Protein AF-0000000080591780 (afdb_homodimer)

Organism: Ricinus communis (NCBI:txid3988)

Nearest PDB structures (foldseek):
  7pia-assembly1_S  TM=6.637E-01  e=5.337E+00  Mycoplasmoides pneumoniae M129
  7pan-assembly1_S  TM=6.743E-01  e=6.314E+00  Mycoplasmoides pneumoniae M129
  6s1k-assembly1_E  TM=5.328E-01  e=5.645E+00  Escherichia coli str. K-12 substr. MG1655star
  7par-assembly1_S  TM=6.958E-01  e=4.604E+00  Mycoplasmoides pneumoniae M129
  7pan-assembly1_S  TM=5.926E-01  e=4.865E+00  Mycoplasmoides pneumoniae M129

Structure (mmCIF, N/CA/C/O backbone):
data_AF-0000000080591780-model_v1
#
loop_
_entity.id
_entity.type
_entity.pdbx_description
1 polymer 'Uncharacterized protein'
#
loop_
_atom_site.group_PDB
_atom_site.id
_atom_site.type_symbol
_atom_site.label_atom_id
_atom_site.label_alt_id
_atom_site.label_comp_id
_atom_site.label_asym_id
_atom_site.label_entity_id
_atom_site.label_seq_id
_atom_site.pdbx_PDB_ins_code
_atom_site.Cartn_x
_atom_site.Cartn_y
_atom_site.Cartn_z
_atom_site.occupancy
_atom_site.B_iso_or_equiv
_atom_site.auth_seq_id
_atom_site.auth_comp_id
_atom_site.auth_asym_id
_atom_site.auth_atom_id
_atom_site.pdbx_PDB_model_num
ATOM 1 N N . MET A 1 1 ? -5.844 -1.951 35.656 1 15.85 1 MET A N 1
ATOM 2 C CA . MET A 1 1 ? -6.594 -2.857 34.781 1 15.85 1 MET A CA 1
ATOM 3 C C . MET A 1 1 ? -6.062 -2.812 33.344 1 15.85 1 MET A C 1
ATOM 5 O O . MET A 1 1 ? -5.984 -1.742 32.75 1 15.85 1 MET A O 1
ATOM 9 N N . LYS A 1 2 ? -5.168 -3.748 32.688 1 16.09 2 LYS A N 1
ATOM 10 C CA . LYS A 1 2 ? -4.035 -3.5 31.797 1 16.09 2 LYS A CA 1
ATOM 11 C C . LYS A 1 2 ? -4.449 -3.6 30.344 1 16.09 2 LYS A C 1
ATOM 13 O O . LYS A 1 2 ? -5.188 -4.512 29.953 1 16.09 2 LYS A O 1
ATOM 18 N N . VAL A 1 3 ? -4.602 -2.699 29.562 1 18.23 3 VAL A N 1
ATOM 19 C CA . VAL A 1 3 ? -5.242 -2.602 28.25 1 18.23 3 VAL A CA 1
ATOM 20 C C . VAL A 1 3 ? -4.609 -3.604 27.297 1 18.23 3 VAL A C 1
ATOM 22 O O . VAL A 1 3 ? -3.383 -3.729 27.234 1 18.23 3 VAL A O 1
ATOM 25 N N . ILE A 1 4 ? -4.883 -4.672 27.125 1 18.02 4 ILE A N 1
ATOM 26 C CA . ILE A 1 4 ? -4.305 -5.758 26.344 1 18.02 4 ILE A CA 1
ATOM 27 C C . ILE A 1 4 ? -4.121 -5.305 24.906 1 18.02 4 ILE A C 1
ATOM 29 O O . ILE A 1 4 ? -5.102 -5.047 24.188 1 18.02 4 ILE A O 1
ATOM 33 N N . ALA A 1 5 ? -3.312 -4.312 24.453 1 19.45 5 ALA A N 1
ATOM 34 C CA . ALA A 1 5 ? -2.865 -3.555 23.281 1 19.45 5 ALA A CA 1
ATOM 35 C C . ALA A 1 5 ? -2.584 -4.48 22.094 1 19.45 5 ALA A C 1
ATOM 37 O O . ALA A 1 5 ? -1.879 -5.48 22.25 1 19.45 5 ALA A O 1
ATOM 38 N N . MET A 1 6 ? -3.33 -5.023 21.484 1 21.88 6 MET A N 1
ATOM 39 C CA . MET A 1 6 ? -3.234 -6.172 20.594 1 21.88 6 MET A CA 1
ATOM 40 C C . MET A 1 6 ? -1.962 -6.102 19.75 1 21.88 6 MET A C 1
ATOM 42 O O . MET A 1 6 ? -1.756 -5.141 19 1 21.88 6 MET A O 1
ATOM 46 N N . GLN A 1 7 ? -0.58 -6.246 20.109 1 21.89 7 GLN A N 1
ATOM 47 C CA . GLN A 1 7 ? 0.856 -6.148 19.875 1 21.89 7 GLN A CA 1
ATOM 48 C C . GLN A 1 7 ? 1.228 -6.738 18.516 1 21.89 7 GLN A C 1
ATOM 50 O O . GLN A 1 7 ? 1.249 -7.961 18.344 1 21.89 7 GLN A O 1
ATOM 55 N N . VAL A 1 8 ? 0.569 -6.594 17.359 1 26.14 8 VAL A N 1
ATOM 56 C CA . VAL A 1 8 ? 0.983 -7.391 16.203 1 26.14 8 VAL A CA 1
ATOM 57 C C . VAL A 1 8 ? 2.496 -7.602 16.234 1 26.14 8 VAL A C 1
ATOM 59 O O . VAL A 1 8 ? 3.26 -6.641 16.344 1 26.14 8 VAL A O 1
ATOM 62 N N . ASP A 1 9 ? 2.965 -8.477 17 1 24.81 9 ASP A N 1
ATOM 63 C CA . ASP A 1 9 ? 4.379 -8.82 17.094 1 24.81 9 ASP A CA 1
ATOM 64 C C . ASP A 1 9 ? 5.074 -8.625 15.75 1 24.81 9 ASP A C 1
ATOM 66 O O . ASP A 1 9 ? 4.891 -9.43 14.828 1 24.81 9 ASP A O 1
ATOM 70 N N . TYR A 1 10 ? 5.062 -7.613 15.227 1 25.83 10 TYR A N 1
ATOM 71 C CA . TYR A 1 10 ? 5.828 -7.094 14.102 1 25.83 10 TYR A CA 1
ATOM 72 C C . TYR A 1 10 ? 7.223 -7.707 14.062 1 25.83 10 TYR A C 1
ATOM 74 O O . TYR A 1 10 ? 8.023 -7.379 13.188 1 25.83 10 TYR A O 1
ATOM 82 N N . ALA A 1 11 ? 7.77 -8.219 15.195 1 24.12 11 ALA A N 1
ATOM 83 C CA . ALA A 1 11 ? 8.883 -9.109 15.516 1 24.12 11 ALA A CA 1
ATOM 84 C C . ALA A 1 11 ? 8.562 -10.555 15.117 1 24.12 11 ALA A C 1
ATOM 86 O O . ALA A 1 11 ? 9.242 -11.484 15.547 1 24.12 11 ALA A O 1
ATOM 87 N N . ALA A 1 12 ? 7.371 -10.992 15.062 1 28.17 12 ALA A N 1
ATOM 88 C CA . ALA A 1 12 ? 7.555 -12.312 14.461 1 28.17 12 ALA A CA 1
ATOM 89 C C . ALA A 1 12 ? 8.508 -12.242 13.266 1 28.17 12 ALA A C 1
ATOM 91 O O . ALA A 1 12 ? 8.477 -11.281 12.5 1 28.17 12 ALA A O 1
ATOM 92 N N . PRO A 1 13 ? 9.641 -12.883 13.281 1 25.83 13 PRO A N 1
ATOM 93 C CA . PRO A 1 13 ? 10.625 -12.758 12.203 1 25.83 13 PRO A CA 1
ATOM 94 C C . PRO A 1 13 ? 9.977 -12.484 10.844 1 25.83 13 PRO A C 1
ATOM 96 O O . PRO A 1 13 ? 8.867 -12.945 10.586 1 25.83 13 PRO A O 1
ATOM 99 N N . ALA A 1 14 ? 9.969 -11.234 10.164 1 29.27 14 ALA A N 1
ATOM 100 C CA . ALA A 1 14 ? 9.969 -11.078 8.711 1 29.27 14 ALA A CA 1
ATOM 101 C C . ALA A 1 14 ? 9.945 -12.43 8.008 1 29.27 14 ALA A C 1
ATOM 103 O O . ALA A 1 14 ? 9.891 -12.5 6.777 1 29.27 14 ALA A O 1
ATOM 104 N N . SER A 1 15 ? 10.234 -13.445 8.656 1 29.25 15 SER A N 1
ATOM 105 C CA . SER A 1 15 ? 10.648 -14.781 8.242 1 29.25 15 SER A CA 1
ATOM 106 C C . SER A 1 15 ? 9.445 -15.648 7.879 1 29.25 15 SER A C 1
ATOM 108 O O . SER A 1 15 ? 9.547 -16.531 7.031 1 29.25 15 SER A O 1
ATOM 110 N N . HIS A 1 16 ? 8.469 -15.844 8.844 1 32.56 16 HIS A N 1
ATOM 111 C CA . HIS A 1 16 ? 7.688 -17.031 8.492 1 32.56 16 HIS A CA 1
ATOM 112 C C . HIS A 1 16 ? 6.672 -16.719 7.398 1 32.56 16 HIS A C 1
ATOM 114 O O . HIS A 1 16 ? 6.055 -17.625 6.84 1 32.56 16 HIS A O 1
ATOM 120 N N . LEU A 1 17 ? 5.949 -15.633 7.586 1 35.22 17 LEU A N 1
ATOM 121 C CA . LEU A 1 17 ? 5.023 -15.492 6.465 1 35.22 17 LEU A CA 1
ATOM 122 C C . LEU A 1 17 ? 5.777 -15.469 5.137 1 35.22 17 LEU A C 1
ATOM 124 O O . LEU A 1 17 ? 5.176 -15.633 4.074 1 35.22 17 LEU A O 1
ATOM 128 N N . PHE A 1 18 ? 6.879 -14.508 5.277 1 33.47 18 PHE A N 1
ATOM 129 C CA . PHE A 1 18 ? 7.828 -14.398 4.176 1 33.47 18 PHE A CA 1
ATOM 130 C C . PHE A 1 18 ? 8.914 -15.461 4.281 1 33.47 18 PHE A C 1
ATOM 132 O O . PHE A 1 18 ? 9.602 -15.562 5.301 1 33.47 18 PHE A O 1
ATOM 139 N N . ASP A 1 19 ? 8.625 -16.531 4.188 1 33.59 19 ASP A N 1
ATOM 140 C CA . ASP A 1 19 ? 9.844 -17.281 3.898 1 33.59 19 ASP A CA 1
ATOM 141 C C . ASP A 1 19 ? 10.664 -16.594 2.812 1 33.59 19 ASP A C 1
ATOM 143 O O . ASP A 1 19 ? 10.305 -16.625 1.635 1 33.59 19 ASP A O 1
ATOM 147 N N . PRO A 1 20 ? 11.438 -15.5 3.145 1 41.19 20 PRO A N 1
ATOM 148 C CA . PRO A 1 20 ? 12.273 -14.828 2.152 1 41.19 20 PRO A CA 1
ATOM 149 C C . PRO A 1 20 ? 12.938 -15.797 1.177 1 41.19 20 PRO A C 1
ATOM 151 O O . PRO A 1 20 ? 13.477 -15.375 0.149 1 41.19 20 PRO A O 1
ATOM 154 N N . ASP A 1 21 ? 13.281 -16.797 1.755 1 46.97 21 ASP A N 1
ATOM 155 C CA . ASP A 1 21 ? 14.062 -17.672 0.878 1 46.97 21 ASP A CA 1
ATOM 156 C C . ASP A 1 21 ? 13.297 -17.984 -0.408 1 46.97 21 ASP A C 1
ATOM 158 O O . ASP A 1 21 ? 13.891 -18.375 -1.41 1 46.97 21 ASP A O 1
ATOM 162 N N . LEU A 1 22 ? 11.977 -18.141 -0.477 1 52.16 22 LEU A N 1
ATOM 163 C CA . LEU A 1 22 ? 11.398 -18.266 -1.812 1 52.16 22 LEU A CA 1
ATOM 164 C C . LEU A 1 22 ? 10 -17.672 -1.86 1 52.16 22 LEU A C 1
ATOM 166 O O . LEU A 1 22 ? 9.008 -18.406 -1.951 1 52.16 22 LEU A O 1
ATOM 170 N N . PRO A 1 23 ? 9.781 -16.297 -1.379 1 69.19 23 PRO A N 1
ATOM 171 C CA . PRO A 1 23 ? 8.422 -15.773 -1.437 1 69.19 23 PRO A CA 1
ATOM 172 C C . PRO A 1 23 ? 7.863 -15.719 -2.859 1 69.19 23 PRO A C 1
ATOM 174 O O . PRO A 1 23 ? 8.633 -15.664 -3.822 1 69.19 23 PRO A O 1
ATOM 177 N N . THR A 1 24 ? 6.637 -16.234 -3.025 1 82.38 24 THR A N 1
ATOM 178 C CA . THR A 1 24 ? 5.938 -16.062 -4.293 1 82.38 24 THR A CA 1
ATOM 179 C C . THR A 1 24 ? 5.656 -14.578 -4.559 1 82.38 24 THR A C 1
ATOM 181 O O . THR A 1 24 ? 5.758 -13.75 -3.65 1 82.38 24 THR A O 1
ATOM 184 N N . ALA A 1 25 ? 5.535 -14.32 -5.727 1 85.75 25 ALA A N 1
ATOM 185 C CA . ALA A 1 25 ? 5.145 -12.953 -6.082 1 85.75 25 ALA A CA 1
ATOM 186 C C . ALA A 1 25 ? 3.963 -12.484 -5.238 1 85.75 25 ALA A C 1
ATOM 188 O O . ALA A 1 25 ? 3.928 -11.336 -4.789 1 85.75 25 ALA A O 1
ATOM 189 N N . SER A 1 26 ? 3.105 -13.414 -4.93 1 86 26 SER A N 1
ATOM 190 C CA . SER A 1 26 ? 1.911 -13.102 -4.148 1 86 26 SER A CA 1
ATOM 191 C C . SER A 1 26 ? 2.271 -12.703 -2.723 1 86 26 SER A C 1
ATOM 193 O O . SER A 1 26 ? 1.697 -11.766 -2.172 1 86 26 SER A O 1
ATOM 195 N N . ALA A 1 27 ? 3.166 -13.43 -2.195 1 89.19 27 ALA A N 1
ATOM 196 C CA . ALA A 1 27 ? 3.582 -13.125 -0.828 1 89.19 27 ALA A CA 1
ATOM 197 C C . ALA A 1 27 ? 4.258 -11.758 -0.75 1 89.19 27 ALA A C 1
ATOM 199 O O . ALA A 1 27 ? 4.023 -10.992 0.19 1 89.19 27 ALA A O 1
ATOM 200 N N . VAL A 1 28 ? 5.109 -11.43 -1.76 1 91.81 28 VAL A N 1
ATOM 201 C CA . VAL A 1 28 ? 5.77 -10.125 -1.803 1 91.81 28 VAL A CA 1
ATOM 202 C C . VAL A 1 28 ? 4.727 -9.023 -1.969 1 91.81 28 VAL A C 1
ATOM 204 O O . VAL A 1 28 ? 4.785 -8 -1.285 1 91.81 28 VAL A O 1
ATOM 207 N N . LEU A 1 29 ? 3.746 -9.281 -2.805 1 92.75 29 LEU A N 1
ATOM 208 C CA . LEU A 1 29 ? 2.707 -8.289 -3.078 1 92.75 29 LEU A CA 1
ATOM 209 C C . LEU A 1 29 ? 1.849 -8.047 -1.841 1 92.75 29 LEU A C 1
ATOM 211 O O . LEU A 1 29 ? 1.454 -6.914 -1.565 1 92.75 29 LEU A O 1
ATOM 215 N N . VAL A 1 30 ? 1.544 -9.086 -1.08 1 91.75 30 VAL A N 1
ATOM 216 C CA . VAL A 1 30 ? 0.794 -8.945 0.163 1 91.75 30 VAL A CA 1
ATOM 217 C C . VAL A 1 30 ? 1.58 -8.078 1.144 1 91.75 30 VAL A C 1
ATOM 219 O O . VAL A 1 30 ? 1.04 -7.121 1.708 1 91.75 30 VAL A O 1
ATOM 222 N N . SER A 1 31 ? 2.803 -8.383 1.341 1 93 31 SER A N 1
ATOM 223 C CA . SER A 1 31 ? 3.656 -7.621 2.248 1 93 31 SER A CA 1
ATOM 224 C C . SER A 1 31 ? 3.736 -6.156 1.833 1 93 31 SER A C 1
ATOM 226 O O . SER A 1 31 ? 3.633 -5.258 2.674 1 93 31 SER A O 1
ATOM 228 N N . LEU A 1 32 ? 3.941 -5.961 0.513 1 94.81 32 LEU A N 1
ATOM 229 C CA . LEU A 1 32 ? 4.059 -4.602 -0.002 1 94.81 32 LEU A CA 1
ATOM 230 C C . LEU A 1 32 ? 2.762 -3.83 0.205 1 94.81 32 LEU A C 1
ATOM 232 O O . LEU A 1 32 ? 2.787 -2.65 0.564 1 94.81 32 LEU A O 1
ATOM 236 N N . SER A 1 33 ? 1.647 -4.465 -0.059 1 94.62 33 SER A N 1
ATOM 237 C CA . SER A 1 33 ? 0.355 -3.826 0.157 1 94.62 33 SER A CA 1
ATOM 238 C C . SER A 1 33 ? 0.156 -3.461 1.624 1 94.62 33 SER A C 1
ATOM 240 O O . SER A 1 33 ? -0.354 -2.383 1.938 1 94.62 33 SER A O 1
ATOM 242 N N . CYS A 1 34 ? 0.536 -4.359 2.52 1 92.88 34 CYS A N 1
ATOM 243 C CA . CYS A 1 34 ? 0.425 -4.102 3.951 1 92.88 34 CYS A CA 1
ATOM 244 C C . CYS A 1 34 ? 1.326 -2.947 4.371 1 92.88 34 CYS A C 1
ATOM 246 O O . CYS A 1 34 ? 0.888 -2.035 5.074 1 92.88 34 CYS A O 1
ATOM 248 N N . VAL A 1 35 ? 2.539 -2.943 3.896 1 93.75 35 VAL A N 1
ATOM 249 C CA . VAL A 1 35 ? 3.486 -1.879 4.215 1 93.75 35 VAL A CA 1
ATOM 250 C C . VAL A 1 35 ? 2.98 -0.552 3.654 1 93.75 35 VAL A C 1
ATOM 252 O O . VAL A 1 35 ? 3.035 0.477 4.332 1 93.75 35 VAL A O 1
ATOM 255 N N . ALA A 1 36 ? 2.463 -0.602 2.404 1 94.44 36 ALA A N 1
ATOM 256 C CA . ALA A 1 36 ? 1.972 0.611 1.758 1 94.44 36 ALA A CA 1
ATOM 257 C C . ALA A 1 36 ? 0.807 1.215 2.537 1 94.44 36 ALA A C 1
ATOM 259 O O . ALA A 1 36 ? 0.739 2.434 2.721 1 94.44 36 ALA A O 1
ATOM 260 N N . THR A 1 37 ? -0.034 0.369 2.996 1 93.25 37 THR A N 1
ATOM 261 C CA . THR A 1 37 ? -1.188 0.856 3.744 1 93.25 37 THR A CA 1
ATOM 262 C C . THR A 1 37 ? -0.761 1.399 5.105 1 93.25 37 THR A C 1
ATOM 264 O O . THR A 1 37 ? -1.244 2.447 5.539 1 93.25 37 THR A O 1
ATOM 267 N N . ARG A 1 38 ? 0.123 0.767 5.742 1 92.25 38 ARG A N 1
ATOM 268 C CA . ARG A 1 38 ? 0.64 1.25 7.016 1 92.25 38 ARG A CA 1
ATOM 269 C C . ARG A 1 38 ? 1.332 2.6 6.852 1 92.25 38 ARG A C 1
ATOM 271 O O . ARG A 1 38 ? 1.208 3.477 7.711 1 92.25 38 ARG A O 1
ATOM 278 N N . TYR A 1 39 ? 2.051 2.717 5.773 1 93.5 39 TYR A N 1
ATOM 279 C CA . TYR A 1 39 ? 2.705 3.986 5.477 1 93.5 39 TYR A CA 1
ATOM 280 C C . TYR A 1 39 ? 1.676 5.086 5.242 1 93.5 39 TYR A C 1
ATOM 282 O O . TYR A 1 39 ? 1.88 6.234 5.648 1 93.5 39 TYR A O 1
ATOM 290 N N . ALA A 1 40 ? 0.61 4.738 4.562 1 91.38 40 ALA A N 1
ATOM 291 C CA . ALA A 1 40 ? -0.459 5.699 4.312 1 91.38 40 ALA A CA 1
ATOM 292 C C . ALA A 1 40 ? -1.064 6.199 5.621 1 91.38 40 ALA A C 1
ATOM 294 O O . ALA A 1 40 ? -1.461 7.363 5.727 1 91.38 40 ALA A O 1
ATOM 295 N N . VAL A 1 41 ? -1.099 5.328 6.609 1 87.62 41 VAL A N 1
ATOM 296 C CA . VAL A 1 41 ? -1.681 5.668 7.902 1 87.62 41 VAL A CA 1
ATOM 297 C C . VAL A 1 41 ? -0.673 6.465 8.727 1 87.62 41 VAL A C 1
ATOM 299 O O . VAL A 1 41 ? -1.029 7.465 9.359 1 87.62 41 VAL A O 1
ATOM 302 N N . ASN A 1 42 ? 0.532 5.973 8.719 1 90.38 42 ASN A N 1
ATOM 303 C CA . ASN A 1 42 ? 1.587 6.582 9.523 1 90.38 42 ASN A CA 1
ATOM 304 C C . ASN A 1 42 ? 2.926 6.57 8.789 1 90.38 42 ASN A C 1
ATOM 306 O O . ASN A 1 42 ? 3.779 5.723 9.062 1 90.38 42 ASN A O 1
ATOM 310 N N . PRO A 1 43 ? 3.123 7.586 8.008 1 91.06 43 PRO A N 1
ATOM 311 C CA . PRO A 1 43 ? 4.363 7.637 7.23 1 91.06 43 PRO A CA 1
ATOM 312 C C . PRO A 1 43 ? 5.613 7.66 8.109 1 91.06 43 PRO A C 1
ATOM 314 O O . PRO A 1 43 ? 5.637 8.344 9.133 1 91.06 43 PRO A O 1
ATOM 317 N N . SER A 1 44 ? 6.586 6.82 7.793 1 91 44 SER A N 1
ATOM 318 C CA . SER A 1 44 ? 7.879 6.785 8.469 1 91 44 SER A CA 1
ATOM 319 C C . SER A 1 44 ? 8.992 6.367 7.52 1 91 44 SER A C 1
ATOM 321 O O . SER A 1 44 ? 8.742 5.688 6.523 1 91 44 SER A O 1
ATOM 323 N N . GLU A 1 45 ? 10.211 6.809 7.844 1 92 45 GLU A N 1
ATOM 324 C CA . GLU A 1 45 ? 11.352 6.453 7.008 1 92 45 GLU A CA 1
ATOM 325 C C . GLU A 1 45 ? 11.578 4.945 6.988 1 92 45 GLU A C 1
ATOM 327 O O . GLU A 1 45 ? 11.93 4.375 5.953 1 92 45 GLU A O 1
ATOM 332 N N . ASP A 1 46 ? 11.398 4.305 8.133 1 92.56 46 ASP A N 1
ATOM 333 C CA . ASP A 1 46 ? 11.57 2.859 8.234 1 92.56 46 ASP A CA 1
ATOM 334 C C . ASP A 1 46 ? 10.602 2.123 7.312 1 92.56 46 ASP A C 1
ATOM 336 O O . ASP A 1 46 ? 10.984 1.165 6.641 1 92.56 46 ASP A O 1
ATOM 340 N N . LEU A 1 47 ? 9.391 2.561 7.309 1 93.69 47 LEU A N 1
ATOM 341 C CA . LEU A 1 47 ? 8.391 1.954 6.43 1 93.69 47 LEU A CA 1
ATOM 342 C C . LEU A 1 47 ? 8.719 2.221 4.965 1 93.69 47 LEU A C 1
ATOM 344 O O . LEU A 1 47 ? 8.539 1.346 4.117 1 93.69 47 LEU A O 1
ATOM 348 N N . ALA A 1 48 ? 9.195 3.418 4.684 1 95.81 48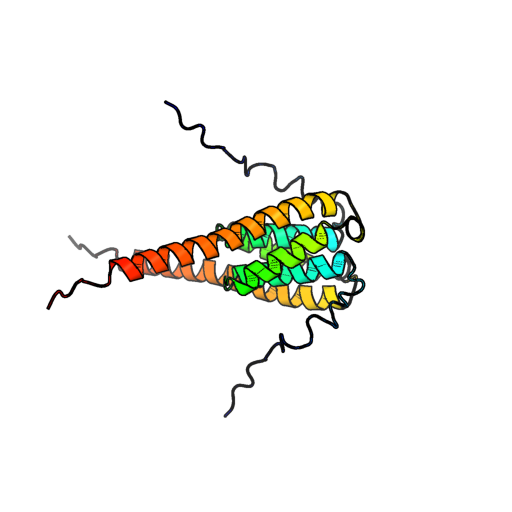 ALA A N 1
ATOM 349 C CA . ALA A 1 48 ? 9.586 3.744 3.316 1 95.81 48 ALA A CA 1
ATOM 350 C C . ALA A 1 48 ? 10.734 2.854 2.846 1 95.81 48 ALA A C 1
ATOM 352 O O . ALA A 1 48 ? 10.727 2.375 1.708 1 95.81 48 ALA A O 1
ATOM 353 N N . LEU A 1 49 ? 11.68 2.596 3.727 1 95.88 49 LEU A N 1
ATOM 354 C CA . LEU A 1 49 ? 12.805 1.72 3.42 1 95.88 49 LEU A CA 1
ATOM 355 C C . LEU A 1 49 ? 12.32 0.296 3.152 1 95.88 49 LEU A C 1
ATOM 357 O O . LEU A 1 49 ? 12.773 -0.344 2.197 1 95.88 49 LEU A O 1
ATOM 361 N N . LEU A 1 50 ? 11.461 -0.112 3.965 1 95.25 50 LEU A N 1
ATOM 362 C CA . LEU A 1 50 ? 10.906 -1.449 3.797 1 95.25 50 LEU A CA 1
ATOM 363 C C . LEU A 1 50 ? 10.125 -1.552 2.492 1 95.25 50 LEU A C 1
ATOM 365 O O . LEU A 1 50 ? 10.266 -2.525 1.751 1 95.25 50 LEU A O 1
ATOM 369 N N . GLY A 1 51 ? 9.25 -0.542 2.211 1 95.81 51 GLY A N 1
ATOM 370 C CA . GLY A 1 51 ? 8.539 -0.511 0.945 1 95.81 51 GLY A CA 1
ATOM 371 C C . GLY A 1 51 ? 9.453 -0.551 -0.261 1 95.81 51 GLY A C 1
ATOM 372 O O . GLY A 1 51 ? 9.203 -1.291 -1.215 1 95.81 51 GLY A O 1
ATOM 373 N N . CYS A 1 52 ? 10.57 0.152 -0.169 1 95.56 52 CYS A N 1
ATOM 374 C CA . CYS A 1 52 ? 11.547 0.166 -1.249 1 95.56 52 CYS A CA 1
ATOM 375 C C . CYS A 1 52 ? 12.172 -1.211 -1.436 1 95.56 52 CYS A C 1
ATOM 377 O O . CYS A 1 52 ? 12.312 -1.687 -2.564 1 95.56 52 CYS A O 1
ATOM 379 N N . SER A 1 53 ? 12.484 -1.796 -0.367 1 95.12 53 SER A N 1
ATOM 380 C CA . SER A 1 53 ? 13.102 -3.119 -0.408 1 95.12 53 SER A CA 1
ATOM 381 C C . SER A 1 53 ? 12.164 -4.148 -1.025 1 95.12 53 SER A C 1
ATOM 383 O O . SER A 1 53 ? 12.57 -4.945 -1.871 1 95.12 53 SER A O 1
ATOM 385 N N . LEU A 1 54 ? 10.953 -4.168 -0.636 1 94.31 54 LEU A N 1
ATOM 386 C CA . LEU A 1 54 ? 9.969 -5.105 -1.155 1 94.31 54 LEU A CA 1
ATOM 387 C C . LEU A 1 54 ? 9.703 -4.855 -2.635 1 94.31 54 LEU A C 1
ATOM 389 O O . LEU A 1 54 ? 9.625 -5.797 -3.426 1 94.31 54 LEU A O 1
ATOM 393 N N . ALA A 1 55 ? 9.594 -3.588 -3.025 1 95.31 55 ALA A N 1
ATOM 394 C CA . ALA A 1 55 ? 9.383 -3.246 -4.43 1 95.31 55 ALA A CA 1
ATOM 395 C C . ALA A 1 55 ? 10.562 -3.688 -5.285 1 95.31 55 ALA A C 1
ATOM 397 O O . ALA A 1 55 ? 10.375 -4.203 -6.391 1 95.31 55 ALA A O 1
ATOM 398 N N . GLN A 1 56 ? 11.734 -3.48 -4.723 1 94.94 56 GLN A N 1
ATOM 399 C CA . GLN A 1 56 ? 12.938 -3.928 -5.414 1 94.94 56 GLN A CA 1
ATOM 400 C C . GLN A 1 56 ? 12.93 -5.441 -5.613 1 94.94 56 GLN A C 1
ATOM 402 O O . GLN A 1 56 ? 13.281 -5.934 -6.684 1 94.94 56 GLN A O 1
ATOM 407 N N . THR A 1 57 ? 12.594 -6.164 -4.586 1 93 57 THR A N 1
ATOM 408 C CA . THR A 1 57 ? 12.492 -7.617 -4.648 1 93 57 THR A CA 1
ATOM 409 C C . THR A 1 57 ? 11.539 -8.047 -5.762 1 93 57 THR A C 1
ATOM 411 O O . THR A 1 57 ? 11.828 -8.977 -6.512 1 93 57 THR A O 1
ATOM 414 N N . LEU A 1 58 ? 10.398 -7.316 -5.891 1 93.94 58 LEU A N 1
ATOM 415 C CA . LEU A 1 58 ? 9.352 -7.652 -6.844 1 93.94 58 LEU A CA 1
ATOM 416 C C . LEU A 1 58 ? 9.852 -7.496 -8.281 1 93.94 58 LEU A C 1
ATOM 418 O O . LEU A 1 58 ? 9.273 -8.062 -9.203 1 93.94 58 LEU A O 1
ATOM 422 N N . THR A 1 59 ? 10.906 -6.777 -8.516 1 94.06 59 THR A N 1
ATOM 423 C CA . THR A 1 59 ? 11.406 -6.52 -9.859 1 94.06 59 THR A CA 1
ATOM 424 C C . THR A 1 59 ? 12.289 -7.668 -10.336 1 94.06 59 THR A C 1
ATOM 426 O O . THR A 1 59 ? 12.656 -7.73 -11.516 1 94.06 59 THR A O 1
ATOM 429 N N . ALA A 1 60 ? 12.648 -8.539 -9.383 1 91.12 60 ALA A N 1
ATOM 430 C CA . ALA A 1 60 ? 13.477 -9.672 -9.773 1 91.12 60 ALA A CA 1
ATOM 431 C C . ALA A 1 60 ? 12.734 -10.586 -10.75 1 91.12 60 ALA A C 1
ATOM 433 O O . ALA A 1 60 ? 11.531 -10.797 -10.609 1 91.12 60 ALA A O 1
ATOM 434 N N . PRO A 1 61 ? 13.469 -11.18 -11.742 1 89.62 61 PRO A N 1
ATOM 435 C CA . PRO A 1 61 ? 12.852 -11.992 -12.797 1 89.62 61 PRO A CA 1
ATOM 436 C C . PRO A 1 61 ? 12.047 -13.164 -12.234 1 89.62 61 PRO A C 1
ATOM 438 O O . PRO A 1 61 ? 11.062 -13.594 -12.844 1 89.62 61 PRO A O 1
ATOM 441 N N . GLU A 1 62 ? 12.367 -13.68 -11.055 1 88.25 62 GLU A N 1
ATOM 442 C CA . GLU A 1 62 ? 11.688 -14.828 -10.453 1 88.25 62 GLU A CA 1
ATOM 443 C C . GLU A 1 62 ? 10.281 -14.461 -10 1 88.25 62 GLU A C 1
ATOM 445 O O . GLU A 1 62 ? 9.438 -15.344 -9.797 1 88.25 62 GLU A O 1
ATOM 450 N N . TYR A 1 63 ? 10.047 -13.156 -9.906 1 87.25 63 TYR A N 1
ATOM 451 C CA . TYR A 1 63 ? 8.734 -12.734 -9.438 1 87.25 63 TYR A CA 1
ATOM 452 C C . TYR A 1 63 ? 7.895 -12.195 -10.586 1 87.25 63 TYR A C 1
ATOM 454 O O . TYR A 1 63 ? 6.75 -11.781 -10.383 1 87.25 63 TYR A O 1
ATOM 462 N N . ALA A 1 64 ? 8.508 -12.125 -11.75 1 84 64 ALA A N 1
ATOM 463 C CA . ALA A 1 64 ? 7.832 -11.602 -12.93 1 84 64 ALA A CA 1
ATOM 464 C C . ALA A 1 64 ? 6.859 -12.625 -13.5 1 84 64 ALA A C 1
ATOM 466 O O . ALA A 1 64 ? 7.012 -13.062 -14.641 1 84 64 ALA A O 1
ATOM 467 N N . GLU A 1 65 ? 5.766 -12.945 -12.766 1 83.44 65 GLU A N 1
ATOM 468 C CA . GLU A 1 65 ? 4.832 -14.016 -13.109 1 83.44 65 GLU A CA 1
ATOM 469 C C . GLU A 1 65 ? 3.871 -13.586 -14.211 1 83.44 65 GLU A C 1
ATOM 471 O O . GLU A 1 65 ? 3.211 -14.422 -14.828 1 83.44 65 GLU A O 1
ATOM 476 N N . SER A 1 66 ? 3.701 -12.281 -14.43 1 82.62 66 SER A N 1
ATOM 477 C CA . SER A 1 66 ? 2.828 -11.719 -15.461 1 82.62 66 SER A CA 1
ATOM 478 C C . SER A 1 66 ? 3.314 -10.344 -15.906 1 82.62 66 SER A C 1
ATOM 480 O O . SER A 1 66 ? 4.117 -9.711 -15.219 1 82.62 66 SER A O 1
ATOM 482 N N . GLY A 1 67 ? 2.918 -9.977 -17.047 1 84 67 GLY A N 1
ATOM 483 C CA . GLY A 1 67 ? 3.242 -8.641 -17.516 1 84 67 GLY A CA 1
ATOM 484 C C . GLY A 1 67 ? 2.77 -7.547 -16.578 1 84 67 GLY A C 1
ATOM 485 O O . GLY A 1 67 ? 3.447 -6.531 -16.422 1 84 67 GLY A O 1
ATOM 486 N N . LEU A 1 68 ? 1.672 -7.793 -15.953 1 83.44 68 LEU A N 1
ATOM 487 C CA . LEU A 1 68 ? 1.124 -6.836 -15 1 83.44 68 LEU A CA 1
ATOM 488 C C . LEU A 1 68 ? 2.072 -6.641 -13.82 1 83.44 68 LEU A C 1
ATOM 490 O O . LEU A 1 68 ? 2.389 -5.508 -13.453 1 83.44 68 LEU A O 1
ATOM 494 N N . ILE A 1 69 ? 2.568 -7.758 -13.32 1 88.5 69 ILE A N 1
ATOM 495 C CA . ILE A 1 69 ? 3.441 -7.695 -12.148 1 88.5 69 ILE A CA 1
ATOM 496 C C . ILE A 1 69 ? 4.766 -7.039 -12.531 1 88.5 69 ILE A C 1
ATOM 498 O O . ILE A 1 69 ? 5.297 -6.219 -11.781 1 88.5 69 ILE A O 1
ATOM 502 N N . GLN A 1 70 ? 5.223 -7.332 -13.719 1 89.19 70 GLN A N 1
ATOM 503 C CA . GLN A 1 70 ? 6.484 -6.762 -14.18 1 89.19 70 GLN A CA 1
ATOM 504 C C . GLN A 1 70 ? 6.391 -5.242 -14.305 1 89.19 70 GLN A C 1
ATOM 506 O O . GLN A 1 70 ? 7.273 -4.523 -13.828 1 89.19 70 GLN A O 1
ATOM 511 N N . SER A 1 71 ? 5.375 -4.777 -14.875 1 89.69 71 SER A N 1
ATOM 512 C CA . SER A 1 71 ? 5.188 -3.342 -15.062 1 89.69 71 SER A CA 1
ATOM 513 C C . SER A 1 71 ? 4.918 -2.641 -13.734 1 89.69 71 SER A C 1
ATOM 515 O O . SER A 1 71 ? 5.465 -1.567 -13.477 1 89.69 71 SER A O 1
ATOM 517 N N . ALA A 1 72 ? 4.184 -3.254 -12.961 1 89.62 72 ALA A N 1
ATOM 518 C CA . ALA A 1 72 ? 3.828 -2.662 -11.68 1 89.62 72 ALA A CA 1
ATOM 519 C C . ALA A 1 72 ? 5.043 -2.58 -10.758 1 89.62 72 ALA A C 1
ATOM 521 O O . ALA A 1 72 ? 5.195 -1.613 -10.008 1 89.62 72 ALA A O 1
ATOM 522 N N . ALA A 1 73 ? 5.848 -3.617 -10.859 1 92.62 73 ALA A N 1
ATOM 523 C CA . ALA A 1 73 ? 7.02 -3.666 -9.992 1 92.62 73 ALA A CA 1
ATOM 524 C C . ALA A 1 73 ? 7.93 -2.463 -10.227 1 92.62 73 ALA A C 1
ATOM 526 O O . ALA A 1 73 ? 8.391 -1.832 -9.273 1 92.62 73 ALA A O 1
ATOM 527 N N . LYS A 1 74 ? 8.109 -2.168 -11.461 1 94.31 74 LYS A N 1
ATOM 528 C CA . LYS A 1 74 ? 8.961 -1.03 -11.812 1 94.31 74 LYS A CA 1
ATOM 529 C C . LYS A 1 74 ? 8.359 0.279 -11.312 1 94.31 74 LYS A C 1
ATOM 531 O O . LYS A 1 74 ? 9.062 1.114 -10.742 1 94.31 74 LYS A O 1
ATOM 536 N N . GLN A 1 75 ? 7.105 0.42 -11.523 1 93 75 GLN A N 1
ATOM 537 C CA . GLN A 1 75 ? 6.422 1.634 -11.086 1 93 75 GLN A CA 1
ATOM 538 C C . GLN A 1 75 ? 6.422 1.756 -9.57 1 93 75 GLN A C 1
ATOM 540 O O . GLN A 1 75 ? 6.676 2.834 -9.023 1 93 75 GLN A O 1
ATOM 545 N N . LEU A 1 76 ? 6.172 0.666 -8.945 1 95.44 76 LEU A N 1
ATOM 546 C CA . LEU A 1 76 ? 6.133 0.667 -7.484 1 95.44 76 LEU A CA 1
ATOM 547 C C . LEU A 1 76 ? 7.5 1.01 -6.906 1 95.44 76 LEU A C 1
ATOM 549 O O . LEU A 1 76 ? 7.594 1.736 -5.91 1 95.44 76 LEU A O 1
ATOM 553 N N . LEU A 1 77 ? 8.508 0.491 -7.516 1 97 77 LEU A N 1
ATOM 554 C CA . LEU A 1 77 ? 9.852 0.819 -7.051 1 97 77 LEU A CA 1
ATOM 555 C C . LEU A 1 77 ? 10.117 2.314 -7.176 1 97 77 LEU A C 1
ATOM 557 O O . LEU A 1 77 ? 10.625 2.938 -6.238 1 97 77 LEU A O 1
ATOM 561 N N . GLN A 1 78 ? 9.719 2.873 -8.258 1 95.44 78 GLN A N 1
ATOM 562 C CA . GLN A 1 78 ? 9.891 4.305 -8.469 1 95.44 78 GLN A CA 1
ATOM 563 C C . GLN A 1 78 ? 9.109 5.113 -7.434 1 95.44 78 GLN A C 1
ATOM 565 O O . GLN A 1 78 ? 9.625 6.09 -6.883 1 95.44 78 GLN A O 1
ATOM 570 N N . ASP A 1 79 ? 7.914 4.773 -7.164 1 94.38 79 ASP A N 1
ATOM 571 C CA . ASP A 1 79 ? 7.066 5.465 -6.195 1 94.38 79 ASP A CA 1
ATOM 572 C C . ASP A 1 79 ? 7.684 5.422 -4.801 1 94.38 79 ASP A C 1
ATOM 574 O O . ASP A 1 79 ? 7.75 6.445 -4.113 1 94.38 79 ASP A O 1
ATOM 578 N N . TRP A 1 80 ? 8.148 4.273 -4.402 1 96.62 80 TRP A N 1
ATOM 579 C CA 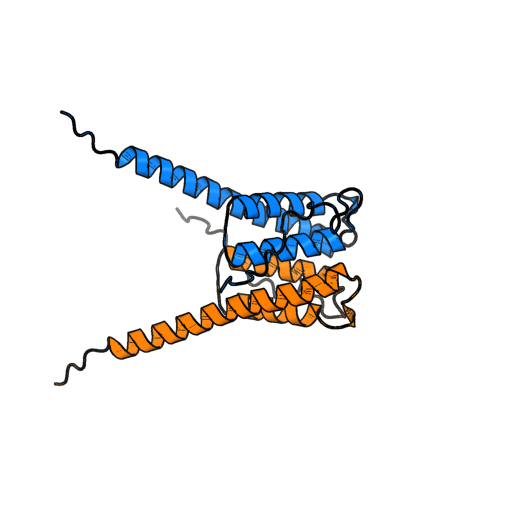. TRP A 1 80 ? 8.688 4.113 -3.055 1 96.62 80 TRP A CA 1
ATOM 580 C C . TRP A 1 80 ? 10.016 4.844 -2.91 1 96.62 80 TRP A C 1
ATOM 582 O O . TRP A 1 80 ? 10.328 5.371 -1.841 1 96.62 80 TRP A O 1
ATOM 592 N N . GLN A 1 81 ? 10.75 4.812 -3.994 1 95.38 81 GLN A N 1
ATOM 593 C CA . GLN A 1 81 ? 11.992 5.578 -3.975 1 95.38 81 GLN A CA 1
ATOM 594 C C . GLN A 1 81 ? 11.711 7.07 -3.807 1 95.38 81 GLN A C 1
ATOM 596 O O . GLN A 1 81 ? 12.438 7.766 -3.086 1 95.38 81 GLN A O 1
ATOM 601 N N . ALA A 1 82 ? 10.719 7.535 -4.457 1 94.44 82 ALA A N 1
ATOM 602 C CA . ALA A 1 82 ? 10.336 8.938 -4.316 1 94.44 82 ALA A CA 1
ATOM 603 C C . ALA A 1 82 ? 9.891 9.242 -2.891 1 94.44 82 ALA A C 1
ATOM 605 O O . ALA A 1 82 ? 10.234 10.289 -2.338 1 94.44 82 ALA A O 1
ATOM 606 N N . LEU A 1 83 ? 9.172 8.352 -2.285 1 94 83 LEU A N 1
ATOM 607 C CA . LEU A 1 83 ? 8.711 8.531 -0.912 1 94 83 LEU A CA 1
ATOM 608 C C . LEU A 1 83 ? 9.891 8.555 0.055 1 94 83 LEU A C 1
ATOM 610 O O . LEU A 1 83 ? 9.93 9.375 0.971 1 94 83 LEU A O 1
ATOM 614 N N . LEU A 1 84 ? 10.781 7.625 -0.174 1 94.81 84 LEU A N 1
ATOM 615 C CA . LEU A 1 84 ? 11.969 7.566 0.673 1 94.81 84 LEU A CA 1
ATOM 616 C C . LEU A 1 84 ? 12.781 8.852 0.556 1 94.81 84 LEU A C 1
ATOM 618 O O . LEU A 1 84 ? 13.25 9.391 1.562 1 94.81 84 LEU A O 1
ATOM 622 N N . GLN A 1 85 ? 12.883 9.336 -0.665 1 93.12 85 GLN A N 1
ATOM 623 C CA . GLN A 1 85 ? 13.625 10.562 -0.914 1 93.12 85 GLN A CA 1
ATOM 624 C C . GLN A 1 85 ? 12.977 11.75 -0.199 1 93.12 85 GLN A C 1
ATOM 626 O O . GLN A 1 85 ? 13.672 12.625 0.315 1 93.12 85 GLN A O 1
ATOM 631 N N . ALA A 1 86 ? 11.727 11.773 -0.164 1 89.56 86 ALA A N 1
ATOM 632 C CA . ALA A 1 86 ? 11 12.844 0.506 1 89.56 86 ALA A CA 1
ATOM 633 C C . ALA A 1 86 ? 11.312 12.875 1.999 1 89.56 86 ALA A C 1
ATOM 635 O O . ALA A 1 86 ? 11.414 13.945 2.6 1 89.56 86 ALA A O 1
ATOM 636 N N . HIS A 1 87 ? 11.453 11.688 2.586 1 88.19 87 HIS A N 1
ATOM 637 C CA . HIS A 1 87 ? 11.82 11.617 3.996 1 88.19 87 HIS A CA 1
ATOM 638 C C . HIS A 1 87 ? 13.227 12.148 4.23 1 88.19 87 HIS A C 1
ATOM 640 O O . HIS A 1 87 ? 13.477 12.844 5.219 1 88.19 87 HIS A O 1
ATOM 646 N N . GLN A 1 88 ? 14 11.812 3.311 1 84.69 88 GLN A N 1
ATOM 647 C CA . GLN A 1 88 ? 15.398 12.195 3.455 1 84.69 88 GLN A CA 1
ATOM 648 C C . GLN A 1 88 ? 15.586 13.695 3.221 1 84.69 88 GLN A C 1
ATOM 650 O O . GLN A 1 88 ? 16.391 14.336 3.893 1 84.69 88 GLN A O 1
ATOM 655 N N . GLU A 1 89 ? 14.875 14.211 2.32 1 83.25 89 GLU A N 1
ATOM 656 C CA . GLU A 1 89 ? 14.938 15.641 2.057 1 83.25 89 GLU A CA 1
ATOM 657 C C . GLU A 1 89 ? 14.367 16.453 3.223 1 83.25 89 GLU A C 1
ATOM 659 O O . GLU A 1 89 ? 14.898 17.5 3.574 1 83.25 89 GLU A O 1
ATOM 664 N N . PHE A 1 90 ? 13.375 15.953 3.814 1 80.06 90 PHE A N 1
ATOM 665 C CA . PHE A 1 90 ? 12.781 16.641 4.961 1 80.06 90 PHE A CA 1
ATOM 666 C C . PHE A 1 90 ? 13.734 16.625 6.152 1 80.06 90 PHE A C 1
ATOM 668 O O . PHE A 1 90 ? 13.859 17.625 6.863 1 80.06 90 PHE A O 1
ATOM 675 N N . ALA A 1 91 ? 14.367 15.508 6.293 1 71.25 91 ALA A N 1
ATOM 676 C CA . ALA A 1 91 ? 15.336 15.391 7.383 1 71.25 91 ALA A CA 1
ATOM 677 C C . ALA A 1 91 ? 16.484 16.375 7.195 1 71.25 91 ALA A C 1
ATOM 679 O O . ALA A 1 91 ? 16.953 16.984 8.156 1 71.25 91 ALA A O 1
ATOM 680 N N . MET A 1 92 ? 16.859 16.484 5.965 1 71.88 92 MET A N 1
ATOM 681 C CA . MET A 1 92 ? 17.953 17.406 5.664 1 71.88 92 MET A CA 1
ATOM 682 C C . MET A 1 92 ? 17.516 18.859 5.875 1 71.88 92 MET A C 1
ATOM 684 O O . MET A 1 92 ? 18.297 19.672 6.383 1 71.88 92 MET A O 1
ATOM 688 N N . GLN A 1 93 ? 16.328 19.125 5.492 1 70.81 93 GLN A N 1
ATOM 689 C CA . GLN A 1 93 ? 15.812 20.469 5.648 1 70.81 93 GLN A CA 1
ATOM 690 C C . GLN A 1 93 ? 15.656 20.828 7.121 1 70.81 93 GLN A C 1
ATOM 692 O O . GLN A 1 93 ? 15.961 21.953 7.527 1 70.81 93 GLN A O 1
ATOM 697 N N . GLN A 1 94 ? 15.258 19.875 7.918 1 66.94 94 GLN A N 1
ATOM 698 C CA . GLN A 1 94 ? 15.102 20.125 9.344 1 66.94 94 GLN A CA 1
ATOM 699 C C . GLN A 1 94 ? 16.453 20.312 10.023 1 66.94 94 GLN A C 1
ATOM 701 O O . GLN A 1 94 ? 16.594 21.141 10.914 1 66.94 94 GLN A O 1
ATOM 706 N N . ALA A 1 95 ? 17.375 19.594 9.523 1 66.62 95 ALA A N 1
ATOM 707 C CA . ALA A 1 95 ? 18.719 19.719 10.086 1 66.62 95 ALA A CA 1
ATOM 708 C C . ALA A 1 95 ? 19.312 21.094 9.773 1 66.62 95 ALA A C 1
ATOM 710 O O . ALA A 1 95 ? 19.984 21.688 10.617 1 66.62 95 ALA A O 1
ATOM 711 N N . VAL A 1 96 ? 19.031 21.594 8.57 1 68.94 96 VAL A N 1
ATOM 712 C CA . VAL A 1 96 ? 19.562 22.891 8.164 1 68.94 96 VAL A CA 1
ATOM 713 C C . VAL A 1 96 ? 18.828 24 8.914 1 68.94 96 VAL A C 1
ATOM 715 O O . VAL A 1 96 ? 19.438 24.969 9.352 1 68.94 96 VAL A O 1
ATOM 718 N N . THR A 1 97 ? 17.547 23.781 9.117 1 67.75 97 THR A N 1
ATOM 719 C CA . THR A 1 97 ? 16.781 24.797 9.828 1 67.75 97 THR A CA 1
ATOM 720 C C . THR A 1 97 ? 17.156 24.828 11.312 1 67.75 97 THR A C 1
ATOM 722 O O . THR A 1 97 ? 17.234 25.891 11.914 1 67.75 97 THR A O 1
ATOM 725 N N . ASP A 1 98 ? 17.422 23.719 11.844 1 63.06 98 ASP A N 1
ATOM 726 C CA . ASP A 1 98 ? 17.828 23.641 13.242 1 63.06 98 ASP A CA 1
ATOM 727 C C . ASP A 1 98 ? 19.234 24.219 13.43 1 63.06 98 ASP A C 1
ATOM 729 O O . ASP A 1 98 ? 19.516 24.844 14.445 1 63.06 98 ASP A O 1
ATOM 733 N N . PHE A 1 99 ? 20 24.109 12.445 1 61.22 99 PHE A N 1
ATOM 734 C CA . PHE A 1 99 ? 21.359 24.656 12.523 1 61.22 99 PHE A CA 1
ATOM 735 C C . PHE A 1 99 ? 21.328 26.172 12.352 1 61.22 99 PHE A C 1
ATOM 737 O O . PHE A 1 99 ? 22.062 26.891 13.031 1 61.22 99 PHE A O 1
ATOM 744 N N . VAL A 1 100 ? 20.453 26.672 11.547 1 57.25 100 VAL A N 1
ATOM 745 C CA . VAL A 1 100 ? 20.375 28.109 11.344 1 57.25 100 VAL A CA 1
ATOM 746 C C . VAL A 1 100 ? 19.625 28.766 12.508 1 57.25 100 VAL A C 1
ATOM 748 O O . VAL A 1 100 ? 19.938 29.891 12.891 1 57.25 100 VAL A O 1
ATOM 751 N N . ALA A 1 101 ? 18.719 28.156 13.07 1 55.84 101 ALA A N 1
ATOM 752 C CA . ALA A 1 101 ? 17.984 28.781 14.164 1 55.84 101 ALA A CA 1
ATOM 753 C C . ALA A 1 101 ? 18.828 28.844 15.43 1 55.84 101 ALA A C 1
ATOM 755 O O . ALA A 1 101 ? 18.406 29.406 16.438 1 55.84 101 ALA A O 1
ATOM 756 N N . GLN A 1 102 ? 19.875 28.125 15.492 1 51.09 102 GLN A N 1
ATOM 757 C CA . GLN A 1 102 ? 20.688 28.406 16.672 1 51.09 102 GLN A CA 1
ATOM 758 C C . GLN A 1 102 ? 21.219 29.828 16.656 1 51.09 102 GLN A C 1
ATOM 760 O O . GLN A 1 102 ? 21.953 30.203 15.742 1 51.09 102 GLN A O 1
ATOM 765 N N . PRO A 1 103 ? 20.469 30.766 17.25 1 50.97 103 PRO A N 1
ATOM 766 C CA . PRO A 1 103 ? 20.953 32.125 17.453 1 50.97 103 PRO A CA 1
ATOM 767 C C . PRO A 1 103 ? 22.375 32.188 18 1 50.97 103 PRO A C 1
ATOM 769 O O . PRO A 1 103 ? 22.766 31.328 18.797 1 50.97 103 PRO A O 1
ATOM 772 N N . ALA A 1 104 ? 23.281 32.656 17.203 1 45.69 104 ALA A N 1
ATOM 773 C CA . ALA A 1 104 ? 24.547 33.188 17.719 1 45.69 104 ALA A CA 1
ATOM 774 C C . ALA A 1 104 ? 24.328 34.031 18.969 1 45.69 104 ALA A C 1
ATOM 776 O O . ALA A 1 104 ? 23.797 35.125 18.875 1 45.69 104 ALA A O 1
ATOM 777 N N . THR A 1 105 ? 23.719 33.594 20 1 41.66 105 THR A N 1
ATOM 778 C CA . THR A 1 105 ? 24.047 34.438 21.156 1 41.66 105 THR A CA 1
ATOM 779 C C . THR A 1 105 ? 25.547 34.531 21.344 1 41.66 105 THR A C 1
ATOM 781 O O . THR A 1 105 ? 26.219 33.562 21.656 1 41.66 105 THR A O 1
ATOM 784 N N . LEU A 1 106 ? 26.234 35.219 20.422 1 42.12 106 LEU A N 1
ATOM 785 C CA . LEU A 1 106 ? 27.484 35.906 20.734 1 42.12 106 LEU A CA 1
ATOM 786 C C . LEU A 1 106 ? 27.406 36.562 22.094 1 42.12 106 LEU A C 1
ATOM 788 O O . LEU A 1 106 ? 26.562 37.438 22.328 1 42.12 106 LEU A O 1
ATOM 792 N N . GLN A 1 107 ? 27.562 35.75 23.281 1 29.8 107 GLN A N 1
ATOM 793 C CA . GLN A 1 107 ? 28.297 36.438 24.328 1 29.8 107 GLN A CA 1
ATOM 794 C C . GLN A 1 107 ? 29.75 36.688 23.906 1 29.8 107 GLN A C 1
ATOM 796 O O . GLN A 1 107 ? 30.359 35.844 23.234 1 29.8 107 GLN A O 1
ATOM 801 N N . MET B 1 1 ? 10.297 32.469 -20.875 1 18.5 1 MET B N 1
ATOM 802 C CA . MET B 1 1 ? 10.945 31.188 -21.172 1 18.5 1 MET B CA 1
ATOM 803 C C . MET B 1 1 ? 10.227 30.031 -20.484 1 18.5 1 MET B C 1
ATOM 805 O O . MET B 1 1 ? 9.984 30.062 -19.281 1 18.5 1 MET B O 1
ATOM 809 N N . LYS B 1 2 ? 9.336 29.094 -21.094 1 17.92 2 LYS B N 1
ATOM 810 C CA . LYS B 1 2 ? 8.086 28.484 -20.672 1 17.92 2 LYS B CA 1
ATOM 811 C C . LYS B 1 2 ? 8.328 27.156 -19.953 1 17.92 2 LYS B C 1
ATOM 813 O O . LYS B 1 2 ? 9.047 26.297 -20.453 1 17.92 2 LYS B O 1
ATOM 818 N N . VAL B 1 3 ? 8.352 27.094 -18.703 1 20.08 3 VAL B N 1
ATOM 819 C CA . VAL B 1 3 ? 8.828 25.984 -17.875 1 20.08 3 VAL B CA 1
ATOM 820 C C . VAL B 1 3 ? 8.039 24.719 -18.188 1 20.08 3 VAL B C 1
ATOM 822 O O . VAL B 1 3 ? 6.812 24.75 -18.281 1 20.08 3 VAL B O 1
ATOM 825 N N . ILE B 1 4 ? 8.281 23.906 -19 1 18.89 4 ILE B N 1
ATOM 826 C CA . ILE B 1 4 ? 7.59 22.75 -19.562 1 18.89 4 ILE B CA 1
ATOM 827 C C . ILE B 1 4 ? 7.164 21.797 -18.438 1 18.89 4 ILE B C 1
ATOM 829 O O . ILE B 1 4 ? 8.008 21.25 -17.734 1 18.89 4 ILE B O 1
ATOM 833 N N . ALA B 1 5 ? 6.078 21.969 -17.578 1 18.97 5 ALA B N 1
ATOM 834 C CA . ALA B 1 5 ? 5.355 21.406 -16.438 1 18.97 5 ALA B CA 1
ATOM 835 C C . ALA B 1 5 ? 5.004 19.938 -16.672 1 18.97 5 ALA B C 1
ATOM 837 O O . ALA B 1 5 ? 4.363 19.594 -17.672 1 18.97 5 ALA B O 1
ATOM 838 N N . MET B 1 6 ? 5.789 19.125 -16.656 1 20.61 6 MET B N 1
ATOM 839 C CA . MET B 1 6 ? 5.613 17.734 -17.078 1 20.61 6 MET B CA 1
ATOM 840 C C . MET B 1 6 ? 4.312 17.172 -16.516 1 20.61 6 MET B C 1
ATOM 842 O O . MET B 1 6 ? 4.082 17.203 -15.305 1 20.61 6 MET B O 1
ATOM 846 N N . GLN B 1 7 ? 3.014 17.266 -17.062 1 20.59 7 GLN B N 1
ATOM 847 C CA . GLN B 1 7 ? 1.608 16.875 -17.016 1 20.59 7 GLN B CA 1
ATOM 848 C C . GLN B 1 7 ? 1.459 15.375 -16.781 1 20.59 7 GLN B C 1
ATOM 850 O O . GLN B 1 7 ? 1.683 14.586 -17.703 1 20.59 7 GLN B O 1
ATOM 855 N N . VAL B 1 8 ? 2.104 14.703 -16 1 25.14 8 VAL B N 1
ATOM 856 C CA . VAL B 1 8 ? 1.794 13.289 -15.828 1 25.14 8 VAL B CA 1
ATOM 857 C C . VAL B 1 8 ? 0.283 13.078 -15.898 1 25.14 8 VAL B C 1
ATOM 859 O O . VAL B 1 8 ? -0.474 13.711 -15.156 1 25.14 8 VAL B O 1
ATOM 862 N N . ASP B 1 9 ? -0.292 12.93 -17.047 1 24.53 9 ASP B N 1
ATOM 863 C CA . ASP B 1 9 ? -1.687 12.656 -17.375 1 24.53 9 ASP B CA 1
ATOM 864 C C . ASP B 1 9 ? -2.275 11.594 -16.453 1 24.53 9 ASP B C 1
ATOM 866 O O . ASP B 1 9 ? -1.948 10.414 -16.562 1 24.53 9 ASP B O 1
ATOM 870 N N . TYR B 1 10 ? -2.309 11.703 -15.273 1 26.39 10 TYR B N 1
ATOM 871 C CA . TYR B 1 10 ? -3.016 11.055 -14.18 1 26.39 10 TYR B CA 1
ATOM 872 C C . TYR B 1 10 ? -4.363 10.516 -14.641 1 26.39 10 TYR B C 1
ATOM 874 O O . TYR B 1 10 ? -5.152 10.016 -13.836 1 26.39 10 TYR B O 1
ATOM 882 N N . ALA B 1 11 ? -4.949 11.016 -15.828 1 24.39 11 ALA B N 1
ATOM 883 C CA . ALA B 1 11 ? -6.09 10.531 -16.594 1 24.39 11 ALA B CA 1
ATOM 884 C C . ALA B 1 11 ? -5.766 9.203 -17.281 1 24.39 11 ALA B C 1
ATOM 886 O O . ALA B 1 11 ? -6.383 8.852 -18.297 1 24.39 11 ALA B O 1
ATOM 887 N N . ALA B 1 12 ? -4.59 8.773 -17.359 1 28.62 12 ALA B N 1
ATOM 888 C CA . ALA B 1 12 ? -4.785 7.441 -17.922 1 28.62 1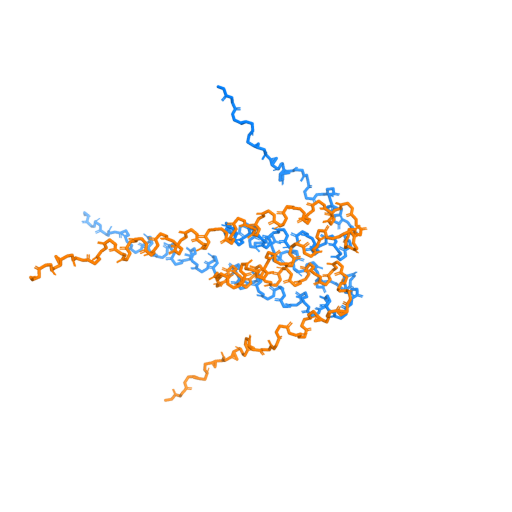2 ALA B CA 1
ATOM 889 C C . ALA B 1 12 ? -5.945 6.723 -17.234 1 28.62 12 ALA B C 1
ATOM 891 O O . ALA B 1 12 ? -6.129 6.844 -16.031 1 28.62 12 ALA B O 1
ATOM 892 N N . PRO B 1 13 ? -7.062 6.395 -17.938 1 26.33 13 PRO B N 1
ATOM 893 C CA . PRO B 1 13 ? -8.18 5.648 -17.359 1 26.33 13 PRO B CA 1
ATOM 894 C C . PRO B 1 13 ? -7.734 4.656 -16.281 1 26.33 13 PRO B C 1
ATOM 896 O O . PRO B 1 13 ? -6.594 4.191 -16.312 1 26.33 13 PRO B O 1
ATOM 899 N N . ALA B 1 14 ? -8.086 4.766 -14.914 1 30.8 14 ALA B N 1
ATOM 900 C CA . ALA B 1 14 ? -8.305 3.639 -14.016 1 30.8 14 ALA B CA 1
ATOM 901 C C . ALA B 1 14 ? -8.32 2.318 -14.781 1 30.8 14 ALA B C 1
ATOM 903 O O . ALA B 1 14 ? -8.555 1.257 -14.195 1 30.8 14 ALA B O 1
ATOM 904 N N . SER B 1 15 ? -8.469 2.383 -16.031 1 30.72 15 SER B N 1
ATOM 905 C CA . SER B 1 15 ? -8.789 1.256 -16.906 1 30.72 15 SER B CA 1
ATOM 906 C C . SER B 1 15 ? -7.605 0.3 -17.031 1 30.72 15 SER B C 1
ATOM 908 O O . SER B 1 15 ? -7.773 -0.853 -17.422 1 30.72 15 SER B O 1
ATOM 910 N N . HIS B 1 16 ? -6.484 0.882 -17.547 1 33.28 16 HIS B N 1
ATOM 911 C CA . HIS B 1 16 ? -5.625 -0.209 -17.984 1 33.28 16 HIS B CA 1
ATOM 912 C C . HIS B 1 16 ? -5.18 -1.077 -16.812 1 33.28 16 HIS B C 1
ATOM 914 O O . HIS B 1 16 ? -4.328 -1.954 -16.984 1 33.28 16 HIS B O 1
ATOM 920 N N . LEU B 1 17 ? -5.039 -0.44 -15.688 1 36.06 17 LEU B N 1
ATOM 921 C CA . LEU B 1 17 ? -4.676 -1.437 -14.688 1 36.06 17 LEU B CA 1
ATOM 922 C C . LEU B 1 17 ? -5.527 -2.691 -14.836 1 36.06 17 LEU B C 1
ATOM 924 O O . LEU B 1 17 ? -4.996 -3.803 -14.898 1 36.06 17 LEU B O 1
ATOM 928 N N . PHE B 1 18 ? -6.711 -2.545 -14.016 1 33.53 18 PHE B N 1
ATOM 929 C CA . PHE B 1 18 ? -7.52 -3.719 -13.711 1 33.53 18 PHE B CA 1
ATOM 930 C C . PHE B 1 18 ? -8.312 -4.164 -14.938 1 33.53 18 PHE B C 1
ATOM 932 O O . PHE B 1 18 ? -9.016 -3.361 -15.555 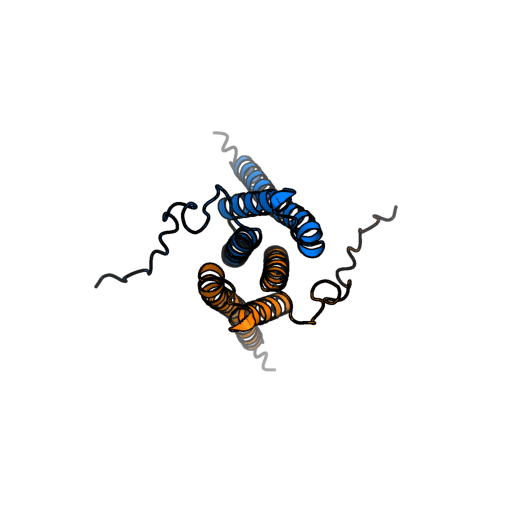1 33.53 18 PHE B O 1
ATOM 939 N N . ASP B 1 19 ? -7.801 -4.656 -15.828 1 32 19 ASP B N 1
ATOM 940 C CA . ASP B 1 19 ? -8.766 -5.43 -16.609 1 32 19 ASP B CA 1
ATOM 941 C C . ASP B 1 19 ? -9.695 -6.23 -15.695 1 32 19 ASP B C 1
ATOM 943 O O . ASP B 1 19 ? -9.234 -7.086 -14.938 1 32 19 ASP B O 1
ATOM 947 N N . PRO B 1 20 ? -10.969 -5.898 -15.43 1 38.88 20 PRO B N 1
ATOM 948 C CA . PRO B 1 20 ? -12.086 -6.562 -14.758 1 38.88 20 PRO B CA 1
ATOM 949 C C . PRO B 1 20 ? -12.133 -8.062 -15.039 1 38.88 20 PRO B C 1
ATOM 951 O O . PRO B 1 20 ? -12.93 -8.781 -14.43 1 38.88 20 PRO B O 1
ATOM 954 N N . ASP B 1 21 ? -11.875 -8.461 -16.141 1 45.78 21 ASP B N 1
ATOM 955 C CA . ASP B 1 21 ? -12.297 -9.844 -15.961 1 45.78 21 ASP B CA 1
ATOM 956 C C . ASP B 1 21 ? -11.766 -10.414 -14.648 1 45.78 21 ASP B C 1
ATOM 958 O O . ASP B 1 21 ? -10.812 -9.883 -14.078 1 45.78 21 ASP B O 1
ATOM 962 N N . LEU B 1 22 ? -11.977 -11.406 -13.883 1 51.47 22 LEU B N 1
ATOM 963 C CA . LEU B 1 22 ? -11.75 -11.633 -12.461 1 51.47 22 LEU B CA 1
ATOM 964 C C . LEU B 1 22 ? -10.289 -11.406 -12.102 1 51.47 22 LEU B C 1
ATOM 966 O O . LEU B 1 22 ? -9.422 -12.188 -12.484 1 51.47 22 LEU B O 1
ATOM 970 N N . PRO B 1 23 ? -9.773 -10.055 -11.688 1 69.69 23 PRO B N 1
ATOM 971 C CA . PRO B 1 23 ? -8.359 -9.883 -11.352 1 69.69 23 PRO B CA 1
ATOM 972 C C . PRO B 1 23 ? -7.859 -10.938 -10.367 1 69.69 23 PRO B C 1
ATOM 974 O O . PRO B 1 23 ? -8.656 -11.562 -9.664 1 69.69 23 PRO B O 1
ATOM 977 N N . THR B 1 24 ? -6.84 -11.602 -10.68 1 84 24 THR B N 1
ATOM 978 C CA . THR B 1 24 ? -6.191 -12.469 -9.711 1 84 24 THR B CA 1
ATOM 979 C C . THR B 1 24 ? -5.918 -11.711 -8.406 1 84 24 THR B C 1
ATOM 981 O O . THR B 1 24 ? -6.031 -10.484 -8.359 1 84 24 THR B O 1
ATOM 984 N N . ALA B 1 25 ? -5.855 -12.43 -7.414 1 87.81 25 ALA B N 1
ATOM 985 C CA . ALA B 1 25 ? -5.48 -11.812 -6.145 1 87.81 25 ALA B CA 1
ATOM 986 C C . ALA B 1 25 ? -4.258 -10.914 -6.312 1 87.81 25 ALA B C 1
ATOM 988 O O . ALA B 1 25 ? -4.199 -9.82 -5.738 1 87.81 25 ALA B O 1
ATOM 989 N N . SER B 1 26 ? -3.355 -11.32 -7.207 1 87.75 26 SER B N 1
ATOM 990 C CA . SER B 1 26 ? -2.141 -10.555 -7.461 1 87.75 26 SER B CA 1
ATOM 991 C C . SER B 1 26 ? -2.461 -9.211 -8.109 1 87.75 26 SER B C 1
ATOM 993 O O . SER B 1 26 ? -1.854 -8.188 -7.773 1 87.75 26 SER B O 1
ATOM 995 N N . ALA B 1 27 ? -3.377 -9.266 -9.008 1 88.94 27 ALA B N 1
ATOM 996 C CA . ALA B 1 27 ? -3.758 -8.023 -9.68 1 88.94 27 ALA B CA 1
ATOM 997 C C . ALA B 1 27 ? -4.395 -7.043 -8.695 1 88.94 27 ALA B C 1
ATOM 999 O O . ALA B 1 27 ? -4.121 -5.84 -8.742 1 88.94 27 ALA B O 1
ATOM 1000 N N . VAL B 1 28 ? -5.25 -7.559 -7.797 1 92.38 28 VAL B N 1
ATOM 1001 C CA . VAL B 1 28 ? -5.891 -6.711 -6.797 1 92.38 28 VAL B CA 1
ATOM 1002 C C . VAL B 1 28 ? -4.84 -6.148 -5.844 1 92.38 28 VAL B C 1
ATOM 1004 O O . VAL B 1 28 ? -4.859 -4.957 -5.52 1 92.38 28 VAL B O 1
ATOM 1007 N N . LEU B 1 29 ? -3.898 -6.984 -5.473 1 92.62 29 LEU B N 1
ATOM 1008 C CA . LEU B 1 29 ? -2.842 -6.57 -4.555 1 92.62 29 LEU B CA 1
ATOM 1009 C C . LEU B 1 29 ? -1.955 -5.504 -5.191 1 92.62 29 LEU B C 1
ATOM 1011 O O . LEU B 1 29 ? -1.549 -4.551 -4.527 1 92.62 29 LEU B O 1
ATOM 1015 N N . VAL B 1 30 ? -1.642 -5.617 -6.469 1 90.75 30 VAL B N 1
ATOM 1016 C CA . VAL B 1 30 ? -0.873 -4.613 -7.199 1 90.75 30 VAL B CA 1
ATOM 1017 C C . VAL B 1 30 ? -1.632 -3.289 -7.207 1 90.75 30 VAL B C 1
ATOM 1019 O O . VAL B 1 30 ? -1.065 -2.24 -6.887 1 90.75 30 VAL B O 1
ATOM 1022 N N . SER B 1 31 ? -2.869 -3.332 -7.555 1 92.31 31 SER B N 1
ATOM 1023 C CA . SER B 1 31 ? -3.697 -2.131 -7.598 1 92.31 31 SER B CA 1
ATOM 1024 C C . SER B 1 31 ? -3.75 -1.449 -6.234 1 92.31 31 SER B C 1
ATOM 1026 O O . SER B 1 31 ? -3.635 -0.225 -6.141 1 92.31 31 SER B O 1
ATOM 1028 N N . LEU B 1 32 ? -3.949 -2.273 -5.195 1 94.12 32 LEU B N 1
ATOM 1029 C CA . LEU B 1 32 ? -4.039 -1.732 -3.842 1 94.12 32 LEU B CA 1
ATOM 1030 C C . LEU B 1 32 ? -2.73 -1.069 -3.432 1 94.12 32 LEU B C 1
ATOM 1032 O O . LEU B 1 32 ? -2.73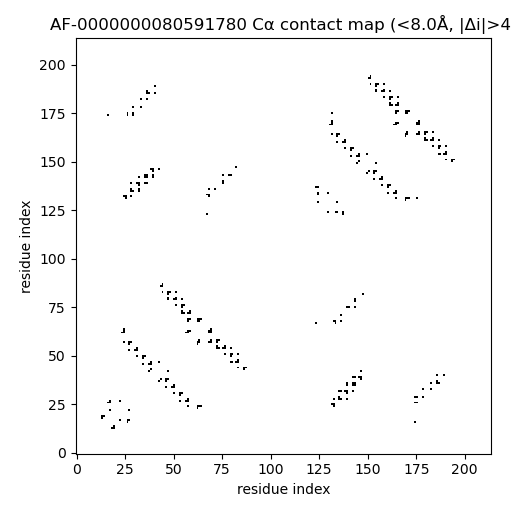6 -0.006 -2.807 1 94.12 32 LEU B O 1
ATOM 1036 N N . SER B 1 33 ? -1.62 -1.714 -3.756 1 93.75 33 SER B N 1
ATOM 1037 C CA . SER B 1 33 ? -0.314 -1.133 -3.461 1 93.75 33 SER B CA 1
ATOM 1038 C C . SER B 1 33 ? -0.121 0.191 -4.191 1 93.75 33 SER B C 1
ATOM 1040 O O . SER B 1 33 ? 0.402 1.15 -3.621 1 93.75 33 SER B O 1
ATOM 1042 N N . CYS B 1 34 ? -0.537 0.251 -5.453 1 91.5 34 CYS B N 1
ATOM 1043 C CA . CYS B 1 34 ? -0.432 1.478 -6.238 1 91.5 34 CYS B CA 1
ATOM 1044 C C . CYS B 1 34 ? -1.3 2.58 -5.645 1 91.5 34 CYS B C 1
ATOM 1046 O O . CYS B 1 34 ? -0.851 3.719 -5.496 1 91.5 34 CYS B O 1
ATOM 1048 N N . VAL B 1 35 ? -2.492 2.252 -5.273 1 93.06 35 VAL B N 1
ATOM 1049 C CA . VAL B 1 35 ? -3.398 3.221 -4.664 1 93.06 35 VAL B CA 1
ATOM 1050 C C . VAL B 1 35 ? -2.812 3.723 -3.348 1 93.06 35 VAL B C 1
ATOM 1052 O O . VAL B 1 35 ? -2.869 4.918 -3.053 1 93.06 35 VAL B O 1
ATOM 1055 N N . ALA B 1 36 ? -2.217 2.789 -2.555 1 93.69 36 ALA B N 1
ATOM 1056 C CA . ALA B 1 36 ? -1.664 3.15 -1.252 1 93.69 36 ALA B CA 1
ATOM 1057 C C . ALA B 1 36 ? -0.505 4.133 -1.4 1 93.69 36 ALA B C 1
ATOM 1059 O O . ALA B 1 36 ? -0.399 5.098 -0.641 1 93.69 36 ALA B O 1
ATOM 1060 N N . THR B 1 37 ? 0.33 3.916 -2.396 1 92.56 37 THR B N 1
ATOM 1061 C CA . THR B 1 37 ? 1.451 4.824 -2.602 1 92.56 37 THR B CA 1
ATOM 1062 C C . THR B 1 37 ? 0.963 6.18 -3.111 1 92.56 37 THR B C 1
ATOM 1064 O O . THR B 1 37 ? 1.473 7.223 -2.699 1 92.56 37 THR B O 1
ATOM 1067 N N . ARG B 1 38 ? -0.015 6.176 -3.934 1 91.56 38 ARG B N 1
ATOM 1068 C CA . ARG B 1 38 ? -0.588 7.43 -4.41 1 91.56 38 ARG B CA 1
ATOM 1069 C C . ARG B 1 38 ? -1.237 8.203 -3.27 1 91.56 38 ARG B C 1
ATOM 1071 O O . ARG B 1 38 ? -1.11 9.43 -3.191 1 91.56 38 ARG B O 1
ATOM 1078 N N . TYR B 1 39 ? -1.899 7.461 -2.404 1 93.06 39 TYR B N 1
ATOM 1079 C CA . TYR B 1 39 ? -2.521 8.078 -1.24 1 93.06 39 TYR B CA 1
ATOM 1080 C C . TYR B 1 39 ? -1.471 8.695 -0.322 1 93.06 39 TYR B C 1
ATOM 1082 O O . TYR B 1 39 ? -1.684 9.766 0.245 1 93.06 39 TYR B O 1
ATOM 1090 N N . ALA B 1 40 ? -0.385 8.016 -0.162 1 91.44 40 ALA B N 1
ATOM 1091 C CA . ALA B 1 40 ? 0.691 8.5 0.697 1 91.44 40 ALA B CA 1
ATOM 1092 C C . ALA B 1 40 ? 1.239 9.828 0.188 1 91.44 40 ALA B C 1
ATOM 1094 O O . ALA B 1 40 ? 1.647 10.68 0.979 1 91.44 40 ALA B O 1
ATOM 1095 N N . VAL B 1 41 ? 1.233 9.984 -1.138 1 88.62 41 VAL B N 1
ATOM 1096 C CA . VAL B 1 41 ? 1.771 11.195 -1.746 1 88.62 41 VAL B CA 1
ATOM 1097 C C . VAL B 1 41 ? 0.726 12.312 -1.692 1 88.62 41 VAL B C 1
ATOM 1099 O O . VAL B 1 41 ? 1.055 13.469 -1.413 1 88.62 41 VAL B O 1
ATOM 1102 N N . ASN B 1 42 ? -0.469 11.914 -1.982 1 91.38 42 ASN B N 1
ATOM 1103 C CA . ASN B 1 42 ? -1.558 12.891 -2.029 1 91.38 42 ASN B CA 1
ATOM 1104 C C . ASN B 1 42 ? -2.854 12.305 -1.476 1 91.38 42 ASN B C 1
ATOM 1106 O O . ASN B 1 42 ? -3.748 11.938 -2.238 1 91.38 42 ASN B O 1
ATOM 1110 N N . PRO B 1 43 ? -2.943 12.367 -0.171 1 91.88 43 PRO B N 1
ATOM 1111 C CA . PRO B 1 43 ? -4.145 11.797 0.445 1 91.88 43 PRO B CA 1
ATOM 1112 C C . PRO B 1 43 ? -5.43 12.469 -0.041 1 91.88 43 PRO B C 1
ATOM 1114 O O . PRO B 1 43 ? -5.48 13.688 -0.171 1 91.88 43 PRO B O 1
ATOM 1117 N N . SER B 1 44 ? -6.398 11.656 -0.432 1 91.06 44 SER B N 1
ATOM 1118 C CA . SER B 1 44 ? -7.707 12.148 -0.848 1 91.06 44 SER B CA 1
ATOM 1119 C C . SER B 1 44 ? -8.805 11.156 -0.504 1 91.06 44 SER B C 1
ATOM 1121 O O . SER B 1 44 ? -8.547 9.953 -0.376 1 91.06 44 SER B O 1
ATOM 1123 N N . GLU B 1 45 ? -10.008 11.695 -0.333 1 92.12 45 GLU B N 1
ATOM 1124 C CA . GLU B 1 45 ? -11.141 10.828 -0.03 1 92.12 45 GLU B CA 1
ATOM 1125 C C . GLU B 1 45 ? -11.398 9.836 -1.161 1 92.12 45 GLU B C 1
ATOM 1127 O O . GLU B 1 45 ? -11.75 8.68 -0.913 1 92.12 45 GLU B O 1
ATOM 1132 N N . ASP B 1 46 ? -11.211 10.281 -2.4 1 92.31 46 ASP B N 1
ATOM 1133 C CA . ASP B 1 46 ? -11.414 9.43 -3.566 1 92.31 46 ASP B CA 1
ATOM 1134 C C . ASP B 1 46 ? -10.453 8.242 -3.547 1 92.31 46 ASP B C 1
ATOM 1136 O O . ASP B 1 46 ? -10.852 7.109 -3.832 1 92.31 46 ASP B O 1
ATOM 1140 N N . LEU B 1 47 ? -9.242 8.5 -3.227 1 93.38 47 LEU B N 1
ATOM 1141 C CA . LEU B 1 47 ? -8.25 7.434 -3.15 1 93.38 47 LEU B CA 1
ATOM 1142 C C . LEU B 1 47 ? -8.555 6.492 -1.989 1 93.38 47 LEU B C 1
ATOM 1144 O O . LEU B 1 47 ? -8.383 5.277 -2.111 1 93.38 47 LEU B O 1
ATOM 1148 N N . ALA B 1 48 ? -8.984 7.062 -0.869 1 95.62 48 ALA B N 1
ATOM 1149 C CA . ALA B 1 48 ? -9.352 6.234 0.277 1 95.62 48 ALA B CA 1
ATOM 115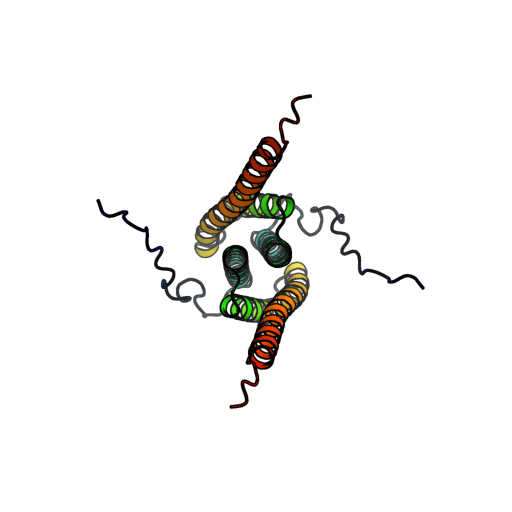0 C C . ALA B 1 48 ? -10.523 5.312 -0.065 1 95.62 48 ALA B C 1
ATOM 1152 O O . ALA B 1 48 ? -10.531 4.141 0.311 1 95.62 48 ALA B O 1
ATOM 1153 N N . LEU B 1 49 ? -11.469 5.859 -0.827 1 95.88 49 LEU B N 1
ATOM 1154 C CA . LEU B 1 49 ? -12.617 5.074 -1.271 1 95.88 49 LEU B CA 1
ATOM 1155 C C . LEU B 1 49 ? -12.18 3.945 -2.197 1 95.88 49 LEU B C 1
ATOM 1157 O O . LEU B 1 49 ? -12.648 2.812 -2.07 1 95.88 49 LEU B O 1
ATOM 1161 N N . LEU B 1 50 ? -11.32 4.27 -3.053 1 95.25 50 LEU B N 1
ATOM 1162 C CA . LEU B 1 50 ? -10.789 3.264 -3.969 1 95.25 50 LEU B CA 1
ATOM 1163 C C . LEU B 1 50 ? -10.023 2.186 -3.211 1 95.25 50 LEU B C 1
ATOM 1165 O O . LEU B 1 50 ? -10.203 0.994 -3.467 1 95.25 50 LEU B O 1
ATOM 1169 N N . GLY B 1 51 ? -9.148 2.586 -2.266 1 95.56 51 GLY B N 1
ATOM 1170 C CA . GLY B 1 51 ? -8.445 1.626 -1.429 1 95.56 51 GLY B CA 1
ATOM 1171 C C . GLY B 1 51 ? -9.375 0.706 -0.666 1 95.56 51 GLY B C 1
ATOM 1172 O O . GLY B 1 51 ? -9.164 -0.507 -0.618 1 95.56 51 GLY B O 1
ATOM 1173 N N . CYS B 1 52 ? -10.461 1.265 -0.17 1 95.62 52 CYS B N 1
ATOM 1174 C CA . CYS B 1 52 ? -11.453 0.478 0.558 1 95.62 52 CYS B CA 1
ATOM 1175 C C . CYS B 1 52 ? -12.133 -0.534 -0.361 1 95.62 52 CYS B C 1
ATOM 1177 O O . CYS B 1 52 ? -12.305 -1.695 0.011 1 95.62 52 CYS B O 1
ATOM 1179 N N . SER B 1 53 ? -12.453 -0.095 -1.491 1 95.5 53 SER B N 1
ATOM 1180 C CA . SER B 1 53 ? -13.109 -0.961 -2.465 1 95.5 53 SER B CA 1
ATOM 1181 C C . SER B 1 53 ? -12.211 -2.127 -2.863 1 95.5 53 SER B C 1
ATOM 1183 O O . SER B 1 53 ? -12.656 -3.273 -2.922 1 95.5 53 SER B O 1
ATOM 1185 N N . LEU B 1 54 ? -10.992 -1.869 -3.148 1 94.81 54 LEU B N 1
ATOM 1186 C CA . LEU B 1 54 ? -10.047 -2.908 -3.531 1 94.81 54 LEU B CA 1
ATOM 1187 C C . LEU B 1 54 ? -9.812 -3.883 -2.383 1 94.81 54 LEU B C 1
ATOM 1189 O O . LEU B 1 54 ? -9.797 -5.098 -2.59 1 94.81 54 LEU B O 1
ATOM 1193 N N . ALA B 1 55 ? -9.68 -3.367 -1.158 1 95.56 55 ALA B N 1
ATOM 1194 C CA . ALA B 1 55 ? -9.492 -4.223 0.01 1 95.56 55 ALA B CA 1
ATOM 1195 C C . ALA B 1 55 ? -10.703 -5.117 0.236 1 95.56 55 ALA B C 1
ATOM 1197 O O . ALA B 1 55 ? -10.562 -6.297 0.555 1 95.56 55 ALA B O 1
ATOM 1198 N N . GLN B 1 56 ? -11.852 -4.516 0.044 1 95.56 56 GLN B N 1
ATOM 1199 C CA . GLN B 1 56 ? -13.086 -5.289 0.165 1 95.56 56 GLN B CA 1
ATOM 1200 C C . GLN B 1 56 ? -13.133 -6.414 -0.862 1 95.56 56 GLN B C 1
ATOM 1202 O O . GLN B 1 56 ? -13.531 -7.539 -0.542 1 95.56 56 GLN B O 1
ATOM 1207 N N . THR B 1 57 ? -12.789 -6.113 -2.113 1 94.31 57 THR B N 1
ATOM 1208 C CA . THR B 1 57 ? -12.734 -7.102 -3.184 1 94.31 57 THR B CA 1
ATOM 1209 C C . THR B 1 57 ? -11.844 -8.273 -2.793 1 94.31 57 THR B C 1
ATOM 1211 O O . THR B 1 57 ? -12.188 -9.43 -3.033 1 94.31 57 THR B O 1
ATOM 1214 N N . LEU B 1 58 ? -10.695 -7.965 -2.131 1 94.88 58 LEU B N 1
ATOM 1215 C CA . LEU B 1 58 ? -9.695 -8.969 -1.775 1 94.88 58 LEU B CA 1
ATOM 1216 C C . LEU B 1 58 ? -10.242 -9.93 -0.731 1 94.88 58 LEU B C 1
ATOM 1218 O O . LEU B 1 58 ? -9.719 -11.039 -0.566 1 94.88 58 LEU B O 1
ATOM 1222 N N . THR B 1 59 ? -11.289 -9.578 -0.023 1 95.5 59 THR B N 1
ATOM 1223 C CA . THR B 1 59 ? -11.828 -10.414 1.044 1 95.5 59 THR B CA 1
ATOM 1224 C C . THR B 1 59 ? -12.766 -11.477 0.478 1 95.5 59 THR B C 1
ATOM 1226 O O . THR B 1 59 ? -13.172 -12.391 1.191 1 95.5 59 THR B O 1
ATOM 1229 N N . ALA B 1 60 ? -13.125 -11.305 -0.814 1 93.19 60 ALA B N 1
ATOM 1230 C CA . ALA B 1 60 ? -14.008 -12.289 -1.432 1 93.19 60 ALA B CA 1
ATOM 1231 C C . ALA B 1 60 ? -13.328 -13.656 -1.509 1 93.19 60 ALA B C 1
ATOM 1233 O O . ALA B 1 60 ? -12.117 -13.742 -1.754 1 93.19 60 ALA B O 1
ATOM 1234 N N . PRO B 1 61 ? -14.086 -14.773 -1.332 1 91.88 61 PRO B N 1
ATOM 1235 C CA . PRO B 1 61 ? -13.531 -16.125 -1.29 1 91.88 61 PRO B CA 1
ATOM 1236 C C . PRO B 1 61 ? -12.742 -16.484 -2.553 1 91.88 61 PRO B C 1
ATOM 1238 O O . PRO B 1 61 ? -11.805 -17.281 -2.494 1 91.88 61 PRO B O 1
ATOM 1241 N N . GLU B 1 62 ? -13.07 -15.844 -3.695 1 90.88 62 GLU B N 1
ATOM 1242 C CA . GLU B 1 62 ? -12.414 -16.125 -4.969 1 90.88 62 GLU B CA 1
ATOM 1243 C C . GLU B 1 62 ? -10.969 -15.633 -4.965 1 90.88 62 GLU B C 1
ATOM 1245 O O . GLU B 1 62 ? -10.156 -16.078 -5.777 1 90.88 62 GLU B O 1
ATOM 1250 N N . TYR B 1 63 ? -10.68 -14.766 -4.016 1 89.88 63 TYR B N 1
ATOM 1251 C CA . TYR B 1 63 ? -9.328 -14.211 -3.988 1 89.88 63 TYR B CA 1
ATOM 1252 C C . TYR B 1 63 ? -8.523 -14.805 -2.838 1 89.88 63 TYR B C 1
ATOM 1254 O O . TYR B 1 63 ? -7.352 -14.461 -2.652 1 89.88 63 TYR B O 1
ATOM 1262 N N . ALA B 1 64 ? -9.18 -15.609 -2.029 1 86.81 64 ALA B N 1
ATOM 1263 C CA . ALA B 1 64 ? -8.539 -16.234 -0.875 1 86.81 64 ALA B CA 1
ATOM 1264 C C . ALA B 1 64 ? -7.645 -17.391 -1.303 1 86.81 64 ALA B C 1
ATOM 1266 O O . ALA B 1 64 ? -7.863 -18.531 -0.891 1 86.81 64 ALA B O 1
ATOM 1267 N N . GLU B 1 65 ? -6.555 -17.125 -2.09 1 85.19 65 GLU B N 1
ATOM 1268 C CA . GLU B 1 65 ? -5.691 -18.125 -2.697 1 85.19 65 GLU B CA 1
ATOM 1269 C C . GLU B 1 65 ? -4.762 -18.75 -1.66 1 85.19 65 GLU B C 1
ATOM 1271 O O . GLU B 1 65 ? -4.176 -19.812 -1.902 1 85.19 65 GLU B O 1
ATOM 1276 N N . SER B 1 66 ? -4.523 -18.094 -0.524 1 84 66 SER B N 1
ATOM 1277 C CA . SER B 1 66 ? -3.67 -18.578 0.558 1 84 66 SER B CA 1
ATOM 1278 C C . SER B 1 66 ? -4.102 -18 1.901 1 84 66 SER B C 1
ATOM 1280 O O . SER B 1 66 ? -4.832 -17 1.948 1 84 66 SER B O 1
ATOM 1282 N N . GLY B 1 67 ? -3.738 -18.656 2.914 1 86.69 67 GLY B N 1
ATOM 1283 C CA . GLY B 1 67 ? -4.004 -18.125 4.238 1 86.69 67 GLY B CA 1
ATOM 1284 C C . GLY B 1 67 ? -3.418 -16.75 4.457 1 86.69 67 GLY B C 1
ATOM 1285 O O . GLY B 1 67 ? -4.008 -15.922 5.152 1 86.69 67 GLY B O 1
ATOM 1286 N N . LEU B 1 68 ? -2.307 -16.531 3.812 1 86.75 68 LEU B N 1
ATOM 1287 C CA . LEU B 1 68 ? -1.646 -15.234 3.908 1 86.75 68 LEU B CA 1
ATOM 1288 C C . LEU B 1 68 ? -2.521 -14.141 3.316 1 86.75 68 LEU B C 1
ATOM 1290 O O . LEU B 1 68 ? -2.732 -13.102 3.949 1 86.75 68 LEU B O 1
ATOM 1294 N N . ILE B 1 69 ? -3.094 -14.406 2.164 1 90.88 69 ILE B N 1
ATOM 1295 C CA . ILE B 1 69 ? -3.92 -13.414 1.484 1 90.88 69 ILE B CA 1
ATOM 1296 C C . ILE B 1 69 ? -5.211 -13.195 2.27 1 90.88 69 ILE B C 1
ATOM 1298 O O . ILE B 1 69 ? -5.66 -12.055 2.434 1 90.88 69 ILE B O 1
ATOM 1302 N N . GLN B 1 70 ? -5.727 -14.25 2.83 1 91.25 70 GLN B N 1
ATOM 1303 C CA . GLN B 1 70 ? -6.965 -14.148 3.592 1 91.25 70 GLN B CA 1
ATOM 1304 C C . GLN B 1 70 ? -6.785 -13.266 4.828 1 91.25 70 GLN B C 1
ATOM 1306 O O . GLN B 1 70 ? -7.609 -12.398 5.102 1 91.25 70 GLN B O 1
ATOM 1311 N N . SER B 1 71 ? -5.754 -13.469 5.508 1 92 71 SER B N 1
ATOM 1312 C CA . SER B 1 71 ? -5.48 -12.703 6.715 1 92 71 SER B CA 1
ATOM 1313 C C . SER B 1 7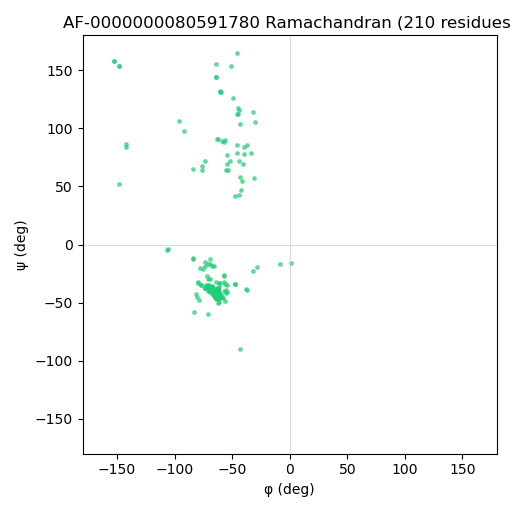1 ? -5.152 -11.25 6.383 1 92 71 SER B C 1
ATOM 1315 O O . SER B 1 71 ? -5.637 -10.328 7.051 1 92 71 SER B O 1
ATOM 1317 N N . ALA B 1 72 ? -4.438 -11.094 5.402 1 92.19 72 ALA B N 1
ATOM 1318 C CA . ALA B 1 72 ? -4.039 -9.742 5.004 1 92.19 72 ALA B CA 1
ATOM 1319 C C . ALA B 1 72 ? -5.242 -8.938 4.52 1 92.19 72 ALA B C 1
ATOM 1321 O O . ALA B 1 72 ? -5.344 -7.738 4.789 1 92.19 72 ALA B O 1
ATOM 1322 N N . ALA B 1 73 ? -6.121 -9.641 3.838 1 94.5 73 ALA B N 1
ATOM 1323 C CA . ALA B 1 73 ? -7.277 -8.961 3.268 1 94.5 73 ALA B CA 1
ATOM 1324 C C . ALA B 1 73 ? -8.125 -8.312 4.359 1 94.5 73 ALA B C 1
ATOM 1326 O O . ALA B 1 73 ? -8.555 -7.164 4.223 1 94.5 73 ALA B O 1
ATOM 1327 N N . LYS B 1 74 ? -8.281 -9.047 5.379 1 95 74 LYS B N 1
ATOM 1328 C CA . LYS B 1 74 ? -9.07 -8.539 6.492 1 95 74 LYS B CA 1
ATOM 1329 C C . LYS B 1 74 ? -8.406 -7.32 7.133 1 95 74 LYS B C 1
ATOM 1331 O O . LYS B 1 74 ? -9.07 -6.32 7.418 1 95 74 LYS B O 1
ATOM 1336 N N . GLN B 1 75 ? -7.164 -7.434 7.332 1 93.94 75 GLN B N 1
ATOM 1337 C CA . GLN B 1 75 ? -6.422 -6.336 7.941 1 93.94 75 GLN B CA 1
ATOM 1338 C C . GLN B 1 75 ? -6.402 -5.113 7.031 1 93.94 75 GLN B C 1
ATOM 1340 O O . GLN B 1 75 ? -6.582 -3.984 7.492 1 93.94 75 GLN B O 1
ATOM 1345 N N . LEU B 1 76 ? -6.215 -5.352 5.781 1 95.62 76 LEU B N 1
ATOM 1346 C CA . LEU B 1 76 ? -6.168 -4.262 4.809 1 95.62 76 LEU B CA 1
ATOM 1347 C C . LEU B 1 76 ? -7.508 -3.531 4.75 1 95.62 76 LEU B C 1
ATOM 1349 O O . LEU B 1 76 ? -7.543 -2.301 4.672 1 95.62 76 LEU B O 1
ATOM 1353 N N . LEU B 1 77 ? -8.547 -4.281 4.789 1 96.94 77 LEU B N 1
ATOM 1354 C CA . LEU B 1 77 ? -9.867 -3.662 4.77 1 96.94 77 LEU B CA 1
ATOM 1355 C C . LEU B 1 77 ? -10.07 -2.773 5.992 1 96.94 77 LEU B C 1
ATOM 1357 O O . LEU B 1 77 ? -10.531 -1.639 5.871 1 96.94 77 LEU B O 1
ATOM 1361 N N . GLN B 1 78 ? -9.648 -3.25 7.109 1 95.38 78 GLN B N 1
ATOM 1362 C CA . GLN B 1 78 ? -9.773 -2.473 8.336 1 95.38 78 GLN B CA 1
ATOM 1363 C C . GLN B 1 78 ? -8.961 -1.185 8.258 1 95.38 78 GLN B C 1
ATOM 1365 O O . GLN B 1 78 ? -9.438 -0.118 8.656 1 95.38 78 GLN B O 1
ATOM 1370 N N . ASP B 1 79 ? -7.781 -1.232 7.797 1 94.38 79 ASP B N 1
ATOM 1371 C CA . ASP B 1 79 ? -6.898 -0.077 7.695 1 94.38 79 ASP B CA 1
ATOM 1372 C C . ASP B 1 79 ? -7.473 0.975 6.746 1 94.38 79 ASP B C 1
ATOM 1374 O O . ASP B 1 79 ? -7.488 2.164 7.07 1 94.38 79 ASP B O 1
ATOM 1378 N N . TRP B 1 80 ? -7.973 0.548 5.633 1 96.31 80 TRP B N 1
ATOM 1379 C CA . TRP B 1 80 ? -8.484 1.488 4.645 1 96.31 80 TRP B CA 1
ATOM 1380 C C . TRP B 1 80 ? -9.797 2.107 5.105 1 96.31 80 TRP B C 1
ATOM 1382 O O . TRP B 1 80 ? -10.086 3.27 4.809 1 96.31 80 TRP B O 1
ATOM 1392 N N . GLN B 1 81 ? -10.555 1.303 5.789 1 95.44 81 GLN B N 1
ATOM 1393 C CA . GLN B 1 81 ? -11.766 1.858 6.371 1 95.44 81 GLN B CA 1
ATOM 1394 C C . GLN B 1 81 ? -11.445 2.949 7.391 1 95.44 81 GLN B C 1
ATOM 1396 O O . GLN B 1 81 ? -12.133 3.971 7.453 1 95.44 81 GLN B O 1
ATOM 1401 N N . ALA B 1 82 ? -10.43 2.717 8.141 1 93.94 82 ALA B N 1
ATOM 1402 C CA . ALA B 1 82 ? -10 3.725 9.109 1 93.94 82 ALA B CA 1
ATOM 1403 C C . ALA B 1 82 ? -9.539 4.996 8.406 1 93.94 82 ALA B C 1
ATOM 1405 O O . ALA B 1 82 ? -9.852 6.105 8.852 1 93.94 82 ALA B O 1
ATOM 1406 N N . LEU B 1 83 ? -8.859 4.879 7.309 1 93.75 83 LEU B N 1
ATOM 1407 C CA . LEU B 1 83 ? -8.391 6.023 6.535 1 93.75 83 LEU B CA 1
ATOM 1408 C C . LEU B 1 83 ? -9.57 6.805 5.957 1 93.75 83 LEU B C 1
ATOM 1410 O O . LEU B 1 83 ? -9.586 8.039 5.992 1 93.75 83 LEU B O 1
ATOM 1414 N N . LEU B 1 84 ? -10.484 6.051 5.434 1 94.81 84 LEU B N 1
ATOM 1415 C CA . LEU B 1 84 ? -11.664 6.688 4.863 1 94.81 84 LEU B CA 1
ATOM 1416 C C . LEU B 1 84 ? -12.445 7.449 5.934 1 94.81 84 LEU B C 1
ATOM 1418 O O . LEU B 1 84 ? -12.883 8.578 5.699 1 94.81 84 LEU B O 1
ATOM 1422 N N . GLN B 1 85 ? -12.547 6.84 7.082 1 93.06 85 GLN B N 1
ATOM 1423 C CA . GLN B 1 85 ? -13.25 7.465 8.195 1 93.06 85 GLN B CA 1
ATOM 1424 C C . GLN B 1 85 ? -12.562 8.758 8.625 1 93.06 85 GLN B C 1
ATOM 1426 O O . GLN B 1 85 ? -13.227 9.734 8.969 1 93.06 85 GLN B O 1
ATOM 1431 N N . ALA B 1 86 ? -11.305 8.773 8.602 1 89.31 86 ALA B N 1
ATOM 1432 C CA . ALA B 1 86 ? -10.539 9.961 8.969 1 89.31 86 ALA B CA 1
ATOM 1433 C C . ALA B 1 86 ? -10.844 11.125 8.031 1 89.31 86 ALA B C 1
ATOM 1435 O O . ALA B 1 86 ? -10.914 12.273 8.469 1 89.31 86 ALA B O 1
ATOM 1436 N N . HIS B 1 87 ? -11.016 10.828 6.746 1 88.38 87 HIS B N 1
ATOM 1437 C CA . HIS B 1 87 ? -11.375 11.867 5.785 1 88.38 87 HIS B CA 1
ATOM 1438 C C . HIS B 1 87 ? -12.773 12.414 6.059 1 88.38 87 HIS B C 1
ATOM 1440 O O . HIS B 1 87 ? -13 13.617 5.965 1 88.38 87 HIS B O 1
ATOM 1446 N N . GLN B 1 88 ? -13.562 11.508 6.406 1 85.25 88 GLN B N 1
ATOM 1447 C CA . GLN B 1 88 ? -14.953 11.898 6.625 1 85.25 88 GLN B CA 1
ATOM 1448 C C . GLN B 1 88 ? -15.109 12.688 7.922 1 85.25 88 GLN B C 1
ATOM 1450 O O . GLN B 1 88 ? -15.898 13.625 7.988 1 85.25 88 GLN B O 1
ATOM 1455 N N . GLU B 1 89 ? -14.406 12.32 8.883 1 83.62 89 GLU B N 1
ATOM 1456 C CA . GLU B 1 89 ? -14.438 13.047 10.148 1 83.62 89 GLU B CA 1
ATOM 1457 C C . GLU B 1 89 ? -13.844 14.438 10 1 83.62 89 GLU B C 1
ATOM 1459 O O . GLU B 1 89 ? -14.344 15.406 10.586 1 83.62 89 GLU B O 1
ATOM 1464 N N . PHE B 1 90 ? -12.844 14.57 9.234 1 80.38 90 PHE B N 1
ATOM 1465 C CA . PHE B 1 90 ? -12.227 15.875 9.008 1 80.38 90 PHE B CA 1
ATOM 1466 C C . PHE B 1 90 ? -13.164 16.797 8.242 1 80.38 90 PHE B C 1
ATOM 1468 O O . PHE B 1 90 ? -13.266 17.984 8.555 1 80.38 90 PHE B O 1
ATOM 1475 N N . ALA B 1 91 ? -13.828 16.203 7.309 1 72.12 91 ALA B N 1
ATOM 1476 C CA . ALA B 1 91 ? -14.789 16.984 6.531 1 72.12 91 ALA B CA 1
ATOM 1477 C C . ALA B 1 91 ? -15.922 17.5 7.414 1 72.12 91 ALA B C 1
ATOM 1479 O O . ALA B 1 91 ? -16.375 18.641 7.27 1 72.12 91 ALA B O 1
ATOM 1480 N N . MET B 1 92 ? -16.312 16.641 8.297 1 73.5 92 MET B N 1
ATOM 1481 C CA . MET B 1 92 ? -17.375 17.031 9.203 1 73.5 92 MET B CA 1
ATOM 1482 C C . MET B 1 92 ? -16.922 18.109 10.172 1 73.5 92 MET B C 1
ATOM 1484 O O . MET B 1 92 ? -17.656 19.047 10.469 1 73.5 92 MET B O 1
ATOM 1488 N N . GLN B 1 93 ? -15.734 17.969 10.594 1 71.69 93 GLN B N 1
ATOM 1489 C CA . GLN B 1 93 ? -15.18 18.953 11.516 1 71.69 93 GLN B CA 1
ATOM 1490 C C . GLN B 1 93 ? -15 20.297 10.844 1 71.69 93 GLN B C 1
ATOM 1492 O O . GLN B 1 93 ? -15.281 21.344 11.438 1 71.69 93 GLN B O 1
ATOM 1497 N N . GLN B 1 94 ? -14.648 20.266 9.609 1 68.44 94 GLN B N 1
ATOM 1498 C CA . GLN B 1 94 ? -14.477 21.516 8.867 1 68.44 94 GLN B CA 1
ATOM 1499 C C . GLN B 1 94 ? -15.82 22.188 8.594 1 68.44 94 GLN B C 1
ATOM 1501 O O . GLN B 1 94 ? -15.93 23.406 8.664 1 68.44 94 GLN B O 1
ATOM 1506 N N . ALA B 1 95 ? -16.766 21.375 8.375 1 68.12 95 ALA B N 1
ATOM 1507 C CA . ALA B 1 95 ? -18.094 21.906 8.125 1 68.12 95 ALA B CA 1
ATOM 1508 C C . ALA B 1 95 ? -18.672 22.562 9.383 1 68.12 95 ALA B C 1
ATOM 1510 O O . ALA B 1 95 ? -19.312 23.609 9.312 1 68.12 95 ALA B O 1
ATOM 1511 N N . VAL B 1 96 ? -18.375 21.969 10.516 1 70.19 96 VAL B N 1
ATOM 1512 C CA . VAL B 1 96 ? -18.875 22.5 11.781 1 70.19 96 VAL B CA 1
ATOM 1513 C C . VAL B 1 96 ? -18.125 23.766 12.141 1 70.19 96 VAL B C 1
ATOM 1515 O O . VAL B 1 96 ? -18.719 24.734 12.609 1 70.19 96 VAL B O 1
ATOM 1518 N N . THR B 1 97 ? -16.844 23.766 11.836 1 69.38 97 THR B N 1
ATOM 1519 C CA . THR B 1 97 ? -16.047 24.953 12.141 1 69.38 97 THR B CA 1
ATOM 1520 C C . THR B 1 97 ? -16.422 26.109 11.211 1 69.38 97 THR B C 1
ATOM 1522 O O . THR B 1 97 ? -16.484 27.266 11.641 1 69.38 97 THR B O 1
ATOM 1525 N N . ASP B 1 98 ? -16.688 25.797 10.008 1 64.5 98 ASP B N 1
ATOM 1526 C CA . ASP B 1 98 ? -17.094 26.812 9.047 1 64.5 98 ASP B CA 1
ATOM 1527 C C . ASP B 1 98 ? -18.484 27.359 9.383 1 64.5 98 ASP B C 1
ATOM 1529 O O . ASP B 1 98 ? -18.75 28.547 9.211 1 64.5 98 ASP B O 1
ATOM 1533 N N . PHE B 1 99 ? -19.266 26.562 9.953 1 62.94 99 PHE B N 1
ATOM 1534 C CA . PHE B 1 99 ? -20.594 27 10.344 1 62.94 99 PHE B CA 1
ATOM 1535 C C . PHE B 1 99 ? -20.531 27.859 11.609 1 62.94 99 PHE B C 1
ATOM 1537 O O . PHE B 1 99 ? -21.25 28.844 11.734 1 62.94 99 PHE B O 1
ATOM 1544 N N . VAL B 1 100 ? -19.625 27.516 12.484 1 58.22 100 VAL B N 1
ATOM 1545 C CA . VAL B 1 100 ? -19.516 28.281 13.719 1 58.22 100 VAL B CA 1
ATOM 1546 C C . VAL B 1 100 ? -18.75 29.578 13.453 1 58.22 100 VAL B C 1
ATOM 1548 O O . VAL B 1 100 ? -19.047 30.609 14.062 1 58.22 100 VAL B O 1
ATOM 1551 N N . ALA B 1 101 ? -17.859 29.625 12.609 1 57.12 101 ALA B N 1
ATOM 1552 C CA . ALA B 1 101 ? -17.109 30.859 12.359 1 57.12 101 ALA B CA 1
ATOM 1553 C C . ALA B 1 101 ? -17.969 31.875 11.602 1 57.12 101 ALA B C 1
ATOM 1555 O O . ALA B 1 101 ? -17.547 33 11.391 1 57.12 101 ALA B O 1
ATOM 1556 N N . GLN B 1 102 ? -18.984 31.484 11 1 52.16 102 GLN B N 1
ATOM 1557 C CA . GLN B 1 102 ? -19.812 32.562 10.438 1 52.16 102 GLN B CA 1
ATOM 1558 C C . GLN B 1 102 ? -20.359 33.469 11.547 1 52.16 102 GLN B C 1
ATOM 1560 O O . GLN B 1 102 ? -21.094 33 12.422 1 52.16 102 GLN B O 1
ATOM 1565 N N . PRO B 1 103 ? -19.625 34.531 11.875 1 51.72 103 PRO B N 1
ATOM 1566 C CA . PRO B 1 103 ? -20.094 35.594 12.781 1 51.72 103 PRO B CA 1
ATOM 1567 C C . PRO B 1 103 ? -21.516 36.031 12.484 1 51.72 103 PRO B C 1
ATOM 1569 O O . PRO B 1 103 ? -21.922 36.062 11.32 1 51.72 103 PRO B O 1
ATOM 1572 N N . ALA B 1 104 ? -22.422 35.75 13.391 1 46.28 104 ALA B N 1
ATOM 1573 C CA . ALA B 1 104 ? -23.688 36.469 13.484 1 46.28 104 ALA B CA 1
ATOM 1574 C C . ALA B 1 104 ? -23.484 37.969 13.305 1 46.28 104 ALA B C 1
ATOM 1576 O O . ALA B 1 104 ? -23.016 38.656 14.219 1 46.28 104 ALA B O 1
ATOM 1577 N N . THR B 1 105 ? -22.781 38.469 12.383 1 42.28 105 THR B N 1
ATOM 1578 C CA . THR B 1 105 ? -23.078 39.906 12.242 1 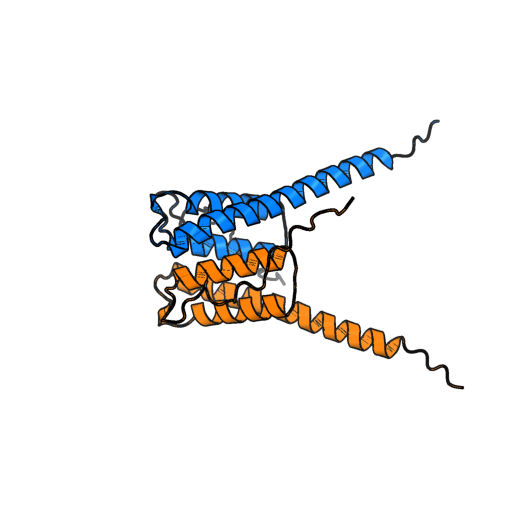42.28 105 THR B CA 1
ATOM 1579 C C . THR B 1 105 ? -24.578 40.125 12.008 1 42.28 105 THR B C 1
ATOM 1581 O O . THR B 1 105 ? -25.094 39.75 10.953 1 42.28 105 THR B O 1
ATOM 1584 N N . LEU B 1 106 ? -25.391 39.781 12.984 1 42.72 106 LEU B N 1
ATOM 1585 C CA . LEU B 1 106 ? -26.672 40.5 13.164 1 42.72 106 LEU B CA 1
ATOM 1586 C C . LEU B 1 106 ? -26.5 42 12.93 1 42.72 106 LEU B C 1
ATOM 1588 O O . LEU B 1 106 ? -25.703 42.656 13.594 1 42.72 106 LEU B O 1
ATOM 1592 N N . GLN B 1 107 ? -26.562 42.469 11.562 1 29.75 107 GLN B N 1
ATOM 1593 C CA . GLN B 1 107 ? -27.234 43.75 11.469 1 29.75 107 GLN B CA 1
ATOM 1594 C C . GLN B 1 107 ? -28.703 43.656 11.906 1 29.75 107 GLN B C 1
ATOM 1596 O O . GLN B 1 107 ? -29.344 42.625 11.648 1 29.75 107 GLN B O 1
#

Secondary structure (DSSP, 8-state):
---------TTS-TTSSS-TTS--HHHHHHHHHHHHHHHHHS--HHHHHHHHHHHHHHTSGGG--SHHHHHHHHHHHHHHHHHHHHHHHHHHHHHHHHHHSS-----/---------TTS-TTTT---S---HHHHHHHHHHHHHHHHHS--HHHHHHHHHHHHHHTSGGG--SHHHHHHHHHHHHHHHHHHHHHHHHHHHHHHHHHHSS-----

Foldseek 3Di:
DDPPPVCPCPPPPVPDLCVVVQDALVSLVVVLVVLVVVCVVPNDLVSLVVNLVSLVVQCDPSRPPDPVSNVVSVVSNVVSVVSNVVVVVVVVVVVVVVVVPPPPPPD/DDDPPPCPVPPPPVPPQDPPPPDALVSLVVVLVVLVVVCVVPNDLVSLVVNLVSLVSQCDPRRPPDPVSNVVSVVSNVVSVVSNVVNVVVVVVVVVVVVVPPPPPPD

Sequence (214 aa):
MKVIAMQVDYAAPASHLFDPDLPTASAVLVSLSCVATRYAVNPSEDLALLGCSLAQTLTAPEYAESGLIQSAAKQLLQDWQALLQAHQEFAMQQAVTDFVAQPATLQMKVIAMQVDYAAPASHLFDPDLPTASAVLVSLSCVATRYAVNPSEDLALLGCSLAQTLTAPEYAESGLIQSAAKQLLQDWQALLQAHQEFAMQQAVTDFVAQPATLQ

pLDDT: mean 73.09, std 26.71, range [15.85, 97.0]

Solvent-accessible surface area (backbone atoms only — not comparable to full-atom values): 11967 Å² total; per-residue (Å²): 136,80,77,82,68,84,68,76,63,78,71,52,62,80,42,71,88,35,42,72,88,71,54,48,49,55,52,50,37,50,52,38,27,52,44,26,44,48,30,48,76,55,72,45,64,69,48,27,48,50,40,29,52,45,23,51,56,40,58,38,76,91,31,46,85,40,72,66,46,42,55,45,17,54,51,46,28,51,53,26,48,52,52,36,47,52,47,50,50,50,51,52,50,49,52,52,50,56,59,63,62,53,68,78,73,76,122,137,83,77,82,72,83,71,75,69,80,69,58,64,85,50,76,74,59,57,70,66,86,59,49,50,57,51,46,31,50,51,40,26,52,45,23,50,48,28,54,77,55,72,44,64,68,46,27,50,49,39,27,52,45,23,51,57,40,58,36,77,92,32,46,84,40,72,67,47,43,55,46,17,55,52,46,27,53,53,26,46,52,52,35,48,53,48,51,51,49,51,50,51,49,52,51,48,56,59,63,62,54,72,79,73,77,126

Radius of gyration: 21.06 Å; Cα contacts (8 Å, |Δi|>4): 186; chains: 2; bounding box: 56×62×56 Å